Protein AF-A0A719MHE4-F1 (afdb_monomer)

pLDDT: mean 88.65, std 14.88, range [27.88, 98.31]

Nearest PDB structures (foldseek):
  7mde-assembly1_A-2  TM=7.029E-01  e=2.269E-04  Escherichia coli CFT073
  7ul6-assembly1_B  TM=7.114E-01  e=5.788E-04  Escherichia coli CFT073
  7mdf-assembly1_A-2  TM=6.812E-01  e=7.429E-04  Escherichia coli CFT073
  7mdc-assembly1_A  TM=7.108E-01  e=1.150E-03  Escherichia coli
  7mqn-assembly2_B  TM=6.749E-01  e=2.953E-02  Cereibacter sphaeroides 2.4.1

Structure (mmCIF, N/CA/C/O backbone):
data_AF-A0A719MHE4-F1
#
_entry.id   AF-A0A719MHE4-F1
#
loop_
_atom_site.group_PDB
_atom_site.id
_atom_site.type_symbol
_atom_site.label_atom_id
_atom_site.label_alt_id
_atom_site.label_comp_id
_atom_site.label_asym_id
_atom_site.label_entity_id
_atom_site.label_seq_id
_atom_site.pdbx_PDB_ins_code
_atom_site.Cartn_x
_atom_site.Cartn_y
_atom_site.Cartn_z
_atom_site.occupancy
_atom_site.B_iso_or_equiv
_atom_site.auth_seq_id
_atom_site.auth_comp_id
_atom_site.auth_asym_id
_atom_site.auth_atom_id
_atom_site.pdbx_PDB_model_num
ATOM 1 N N . MET A 1 1 ? 11.638 -25.246 27.927 1.00 30.58 1 MET A N 1
ATOM 2 C CA . MET A 1 1 ? 12.723 -24.950 26.963 1.00 30.58 1 MET A CA 1
ATOM 3 C C . MET A 1 1 ? 12.101 -24.724 25.592 1.00 30.58 1 MET A C 1
ATOM 5 O O . MET A 1 1 ? 11.780 -25.685 24.909 1.00 30.58 1 MET A O 1
ATOM 9 N N . CYS A 1 2 ? 11.836 -23.467 25.229 1.00 30.34 2 CYS A N 1
ATOM 10 C CA . CYS A 1 2 ? 11.282 -23.120 23.921 1.00 30.34 2 CYS A CA 1
ATOM 11 C C . CYS A 1 2 ? 12.449 -22.939 22.946 1.00 30.34 2 CYS A C 1
ATOM 13 O O . CYS A 1 2 ? 13.267 -22.034 23.109 1.00 30.34 2 CYS A O 1
ATOM 15 N N . ARG A 1 3 ? 12.587 -23.858 21.990 1.00 27.88 3 ARG A N 1
ATOM 16 C CA . ARG A 1 3 ? 13.634 -23.816 20.970 1.00 27.88 3 ARG A CA 1
ATOM 17 C C . ARG A 1 3 ? 13.157 -22.850 19.887 1.00 27.88 3 ARG A C 1
ATOM 19 O O . ARG A 1 3 ? 12.388 -23.244 19.017 1.00 27.88 3 ARG A O 1
ATOM 26 N N . ALA A 1 4 ? 13.568 -21.586 19.970 1.00 37.72 4 ALA A N 1
ATOM 27 C CA . ALA A 1 4 ? 13.394 -20.642 18.874 1.00 37.72 4 ALA A CA 1
ATOM 28 C C . ALA A 1 4 ? 14.136 -21.206 17.653 1.00 37.72 4 ALA A C 1
ATOM 30 O O . ALA A 1 4 ? 15.366 -21.240 17.614 1.00 37.72 4 ALA A O 1
ATOM 31 N N . GLN A 1 5 ? 13.387 -21.741 16.690 1.00 38.12 5 GLN A N 1
ATOM 32 C CA . GLN A 1 5 ? 13.937 -22.134 15.402 1.00 38.12 5 GLN A CA 1
ATOM 33 C C . GLN A 1 5 ? 14.302 -20.848 14.662 1.00 38.12 5 GLN A C 1
ATOM 35 O O . GLN A 1 5 ? 13.444 -20.193 14.079 1.00 38.12 5 GLN A O 1
ATOM 40 N N . TYR A 1 6 ? 15.576 -20.464 14.716 1.00 37.22 6 TYR A N 1
ATOM 41 C CA . TYR A 1 6 ? 16.111 -19.446 13.822 1.00 37.22 6 TYR A CA 1
ATOM 42 C C . TYR A 1 6 ? 16.009 -19.977 12.388 1.00 37.22 6 TYR A C 1
ATOM 44 O O . TYR A 1 6 ? 16.738 -20.885 11.985 1.00 37.22 6 TYR A O 1
ATOM 52 N N . GLN A 1 7 ? 15.047 -19.448 11.635 1.00 38.47 7 GLN A N 1
ATOM 53 C CA . GLN A 1 7 ? 14.909 -19.700 10.207 1.00 38.47 7 GLN A CA 1
ATOM 54 C C . GLN A 1 7 ? 16.114 -19.059 9.503 1.00 38.47 7 GLN A C 1
ATOM 56 O O . GLN A 1 7 ? 16.394 -17.879 9.713 1.00 38.47 7 GLN A O 1
ATOM 61 N N . THR A 1 8 ? 16.844 -19.811 8.677 1.00 35.06 8 THR A N 1
ATOM 62 C CA . THR A 1 8 ? 17.924 -19.228 7.871 1.00 35.06 8 THR A CA 1
ATOM 63 C C . THR A 1 8 ? 17.348 -18.177 6.905 1.00 35.06 8 THR A C 1
ATOM 65 O O . THR A 1 8 ? 16.238 -18.380 6.396 1.00 35.06 8 THR A O 1
ATOM 68 N N . PRO A 1 9 ? 18.074 -17.078 6.608 1.00 49.84 9 PRO A N 1
ATOM 69 C CA . PRO A 1 9 ? 17.617 -16.032 5.682 1.00 49.84 9 PRO A CA 1
ATOM 70 C C . PRO A 1 9 ? 17.165 -16.592 4.326 1.00 49.84 9 PRO A C 1
ATOM 72 O O . PRO A 1 9 ? 16.178 -16.151 3.751 1.00 49.84 9 PRO A O 1
ATOM 75 N N . GLU A 1 10 ? 17.835 -17.648 3.872 1.00 39.22 10 GLU A N 1
ATOM 76 C CA . GLU A 1 10 ? 17.568 -18.377 2.631 1.00 39.2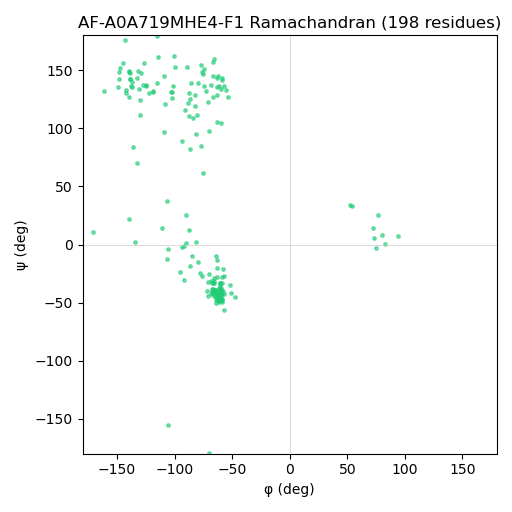2 10 GLU A CA 1
ATOM 77 C C . GLU A 1 10 ? 16.185 -19.058 2.608 1.00 39.22 10 GLU A C 1
ATOM 79 O O . GLU A 1 10 ? 15.459 -18.996 1.616 1.00 39.22 10 GLU A O 1
ATOM 84 N N . LYS A 1 11 ? 15.759 -19.653 3.732 1.00 37.84 11 LYS A N 1
ATOM 85 C CA . LYS A 1 11 ? 14.421 -20.259 3.867 1.00 37.84 11 LYS A CA 1
ATOM 86 C C . LYS A 1 11 ? 13.320 -19.218 4.050 1.00 37.84 11 LYS A C 1
ATOM 88 O O . LYS A 1 11 ? 12.170 -19.503 3.717 1.00 37.84 11 LYS A O 1
ATOM 93 N N . ALA A 1 12 ? 13.646 -18.048 4.599 1.00 52.56 12 ALA A N 1
ATOM 94 C CA . ALA A 1 12 ? 12.727 -16.916 4.654 1.00 52.56 12 ALA A CA 1
ATOM 95 C C . ALA A 1 12 ? 12.525 -16.315 3.252 1.00 52.56 12 ALA A C 1
ATOM 97 O O . ALA A 1 12 ? 11.384 -16.116 2.843 1.00 52.56 12 ALA A O 1
ATOM 98 N N . ALA A 1 13 ? 13.606 -16.143 2.482 1.00 56.03 13 ALA A N 1
ATOM 99 C CA . ALA A 1 13 ? 13.571 -15.660 1.102 1.00 56.03 13 ALA A CA 1
ATOM 100 C C . ALA A 1 13 ? 12.739 -16.563 0.175 1.00 56.03 13 ALA A C 1
ATOM 102 O O . ALA A 1 13 ? 11.973 -16.059 -0.640 1.00 56.03 13 ALA A O 1
ATOM 103 N N . ALA A 1 14 ? 12.796 -17.887 0.361 1.00 56.47 14 ALA A N 1
ATOM 104 C CA . ALA A 1 14 ? 12.034 -18.856 -0.436 1.00 56.47 14 ALA A CA 1
ATOM 105 C C . ALA A 1 14 ? 10.498 -18.741 -0.313 1.00 56.47 14 ALA A C 1
ATOM 107 O O . ALA A 1 14 ? 9.775 -19.348 -1.101 1.00 56.47 14 ALA A O 1
ATOM 108 N N . ARG A 1 15 ? 9.981 -17.998 0.676 1.00 72.62 15 ARG A N 1
ATOM 109 C CA . ARG A 1 15 ? 8.539 -17.747 0.860 1.00 72.62 15 ARG A CA 1
ATOM 110 C C . ARG A 1 15 ? 8.111 -16.333 0.473 1.00 72.62 15 ARG A C 1
ATOM 112 O O . ARG A 1 15 ? 6.923 -16.027 0.548 1.00 72.62 15 ARG A O 1
ATOM 119 N N . LEU A 1 16 ? 9.051 -15.471 0.093 1.00 82.62 16 LEU A N 1
ATOM 120 C CA . LEU A 1 16 ? 8.738 -14.117 -0.341 1.00 82.62 16 LEU A CA 1
ATOM 121 C C . LEU A 1 16 ? 8.260 -14.141 -1.788 1.00 82.62 16 LEU A C 1
ATOM 123 O O . LEU A 1 16 ? 8.810 -14.847 -2.631 1.00 82.62 16 LEU A O 1
ATOM 127 N N . SER A 1 17 ? 7.232 -13.347 -2.082 1.00 87.50 17 SER A N 1
ATOM 128 C CA . SER A 1 17 ? 6.827 -13.137 -3.468 1.00 87.50 17 SER A CA 1
ATOM 129 C C . SER A 1 17 ? 7.971 -12.487 -4.242 1.00 87.50 17 SER A C 1
ATOM 131 O O . SER A 1 17 ? 8.544 -11.498 -3.784 1.00 87.50 17 SER A O 1
ATOM 133 N N . GLN A 1 18 ? 8.223 -12.974 -5.458 1.00 92.25 18 GLN A N 1
ATOM 134 C CA . GLN A 1 18 ? 9.004 -12.235 -6.447 1.00 92.25 18 GLN A CA 1
ATOM 135 C C . GLN A 1 18 ? 8.369 -10.853 -6.651 1.00 92.25 18 GLN A C 1
ATOM 137 O O . GLN A 1 18 ? 7.148 -10.752 -6.790 1.00 92.25 18 GLN A O 1
ATOM 142 N N . GLY A 1 19 ? 9.194 -9.807 -6.630 1.00 93.81 19 GLY A N 1
ATOM 143 C CA . GLY A 1 19 ? 8.778 -8.439 -6.920 1.00 93.81 19 GLY A CA 1
ATOM 144 C C . GLY A 1 19 ? 8.892 -8.113 -8.406 1.00 93.81 19 GLY A C 1
ATOM 145 O O . GLY A 1 19 ? 9.722 -8.694 -9.114 1.00 93.81 19 GLY A O 1
ATOM 146 N N . TYR A 1 20 ? 8.072 -7.173 -8.866 1.00 95.19 20 TYR A N 1
ATOM 147 C CA . TYR A 1 20 ? 8.008 -6.744 -10.257 1.00 95.19 20 TYR A CA 1
ATOM 148 C C . TYR A 1 20 ? 8.032 -5.218 -10.390 1.00 95.19 20 TYR A C 1
ATOM 150 O O . TYR A 1 20 ? 7.504 -4.488 -9.552 1.00 95.19 20 TYR A O 1
ATOM 158 N N . ILE A 1 21 ? 8.595 -4.734 -11.492 1.00 94.00 21 ILE A N 1
ATOM 159 C CA . ILE A 1 21 ? 8.390 -3.365 -11.978 1.00 94.00 21 ILE A CA 1
ATOM 160 C C . ILE A 1 21 ? 7.543 -3.413 -13.244 1.00 94.00 21 ILE A C 1
ATOM 162 O O . ILE A 1 21 ? 7.670 -4.344 -14.041 1.00 94.00 21 ILE A O 1
ATOM 166 N N . THR A 1 22 ? 6.678 -2.427 -13.457 1.00 92.81 22 THR A N 1
ATOM 167 C CA . THR A 1 22 ? 5.997 -2.290 -14.750 1.00 92.81 22 THR A CA 1
ATOM 168 C C . THR A 1 22 ? 6.856 -1.484 -15.711 1.00 92.81 22 THR A C 1
ATOM 170 O O . THR A 1 22 ? 7.267 -0.371 -15.386 1.00 92.81 22 THR A O 1
ATOM 173 N N . ALA A 1 23 ? 7.128 -2.051 -16.881 1.00 92.00 23 ALA A N 1
ATOM 174 C CA . ALA A 1 23 ? 7.785 -1.358 -17.975 1.00 92.00 23 ALA A CA 1
ATOM 175 C C . ALA A 1 23 ? 7.273 -1.898 -19.310 1.00 92.00 23 ALA A C 1
ATOM 177 O O . ALA A 1 23 ? 7.040 -3.099 -19.471 1.00 92.00 23 ALA A O 1
ATOM 178 N N . TYR A 1 24 ? 7.121 -1.005 -20.289 1.00 91.38 24 TYR A N 1
ATOM 179 C CA . TYR A 1 24 ? 6.721 -1.358 -21.656 1.00 91.38 24 TYR A CA 1
ATOM 180 C C . TYR A 1 24 ? 5.418 -2.179 -21.735 1.00 91.38 24 TYR A C 1
ATOM 182 O O . TYR A 1 24 ? 5.247 -3.035 -22.601 1.00 91.38 24 TYR A O 1
ATOM 190 N N . GLY A 1 25 ? 4.485 -1.927 -20.811 1.00 89.19 25 GLY A N 1
ATOM 191 C CA . GLY A 1 25 ? 3.171 -2.562 -20.764 1.00 89.19 25 GLY A CA 1
ATOM 192 C C . GLY A 1 25 ? 3.178 -3.964 -20.153 1.00 89.19 25 GLY A C 1
ATOM 193 O O . GLY A 1 25 ? 2.149 -4.638 -20.210 1.00 89.19 25 GLY A O 1
ATOM 194 N N . SER A 1 26 ? 4.307 -4.387 -19.577 1.00 91.25 26 SER A N 1
ATOM 195 C CA . SER A 1 26 ? 4.508 -5.697 -18.954 1.00 91.25 26 SER A CA 1
ATOM 196 C C . SER A 1 26 ? 5.039 -5.562 -17.527 1.00 91.25 26 SER A C 1
ATOM 198 O O . SER A 1 26 ? 5.670 -4.566 -17.179 1.00 91.25 26 SER A O 1
ATOM 200 N N . ALA A 1 27 ? 4.807 -6.583 -16.701 1.00 93.94 27 ALA A N 1
ATOM 201 C CA . ALA A 1 27 ? 5.437 -6.711 -15.391 1.00 93.94 27 ALA A CA 1
ATOM 202 C C . ALA A 1 27 ? 6.739 -7.509 -15.538 1.00 93.94 27 ALA A C 1
ATOM 204 O O . ALA A 1 27 ? 6.713 -8.681 -15.916 1.00 93.94 27 ALA A O 1
ATOM 205 N N . LEU A 1 28 ? 7.874 -6.876 -15.253 1.00 94.19 28 LEU A N 1
ATOM 206 C CA . LEU A 1 28 ? 9.198 -7.483 -15.339 1.00 94.19 28 LEU A CA 1
ATOM 207 C C . LEU A 1 28 ? 9.690 -7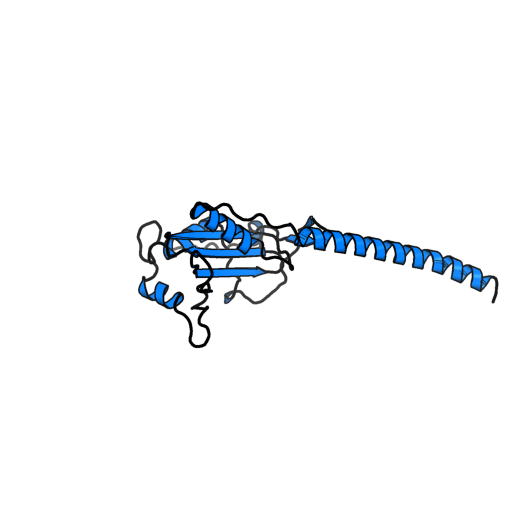.849 -13.936 1.00 94.19 28 LEU A C 1
ATOM 209 O O . LEU A 1 28 ? 9.607 -7.003 -13.041 1.00 94.19 28 LEU A O 1
ATOM 213 N N . PRO A 1 29 ? 10.184 -9.082 -13.715 1.00 94.94 29 PRO A N 1
ATOM 214 C CA . PRO A 1 29 ? 10.714 -9.468 -12.415 1.00 94.94 29 PRO A CA 1
ATOM 215 C C . PRO A 1 29 ? 11.936 -8.610 -12.083 1.00 94.94 29 PRO A C 1
ATOM 217 O O . PRO A 1 29 ? 12.803 -8.390 -12.930 1.00 94.94 29 PRO A O 1
ATOM 220 N N . TRP A 1 30 ? 12.002 -8.125 -10.846 1.00 92.75 30 TRP A N 1
ATOM 221 C CA . TRP A 1 30 ? 13.092 -7.279 -10.375 1.00 92.75 30 TRP A CA 1
ATOM 222 C C . TRP A 1 30 ? 13.370 -7.515 -8.887 1.00 92.75 30 TRP A C 1
ATOM 224 O O . TRP A 1 30 ? 12.477 -7.886 -8.122 1.00 92.75 30 TRP A O 1
ATOM 234 N N . SER A 1 31 ? 14.611 -7.305 -8.455 1.00 88.31 31 SER A N 1
ATOM 235 C CA . SER A 1 31 ? 14.994 -7.368 -7.042 1.00 88.31 31 SER A CA 1
ATOM 236 C C . SER A 1 31 ? 14.748 -6.026 -6.359 1.00 88.31 31 SER A C 1
ATOM 238 O O . SER A 1 31 ? 15.061 -4.977 -6.921 1.00 88.31 31 SER A O 1
ATOM 240 N N . ASN A 1 32 ? 14.233 -6.033 -5.128 1.00 82.06 32 ASN A N 1
ATOM 241 C CA . ASN A 1 32 ? 14.209 -4.798 -4.344 1.00 82.06 32 ASN A CA 1
ATOM 242 C C . ASN A 1 32 ? 15.631 -4.264 -4.156 1.00 82.06 32 ASN A C 1
ATOM 244 O O . ASN A 1 32 ? 16.578 -5.037 -4.008 1.00 82.06 32 ASN A O 1
ATOM 248 N N . LEU A 1 33 ? 15.763 -2.940 -4.180 1.00 78.94 33 LEU A N 1
ATOM 249 C CA . LEU A 1 33 ? 17.030 -2.288 -3.885 1.00 78.94 33 LEU A CA 1
ATOM 250 C C . LEU A 1 33 ? 17.365 -2.491 -2.406 1.00 78.94 33 LEU A C 1
ATOM 252 O O . LEU A 1 33 ? 16.490 -2.366 -1.546 1.00 78.94 33 LEU A O 1
ATOM 256 N N . GLU A 1 34 ? 18.628 -2.795 -2.114 1.00 78.56 34 GLU A N 1
ATOM 257 C CA . GLU A 1 34 ? 19.100 -2.883 -0.735 1.00 78.56 34 GLU A CA 1
ATOM 258 C C . GLU A 1 34 ? 18.978 -1.522 -0.050 1.00 78.56 34 GLU A C 1
ATOM 260 O O . GLU A 1 34 ? 19.431 -0.499 -0.567 1.00 78.56 34 GLU A O 1
ATOM 265 N N . GLN A 1 35 ? 18.343 -1.507 1.118 1.00 75.75 35 GLN A N 1
ATOM 266 C CA . GLN A 1 35 ? 18.116 -0.302 1.904 1.00 75.75 35 GLN A CA 1
ATOM 267 C C . GLN A 1 35 ? 18.108 -0.661 3.398 1.00 75.75 35 GLN A C 1
ATOM 269 O O . GLN A 1 35 ? 17.658 -1.738 3.795 1.00 75.75 35 GLN A O 1
ATOM 274 N N . MET A 1 36 ? 18.547 0.266 4.252 1.00 77.25 36 MET A N 1
ATOM 275 C CA . MET A 1 36 ? 18.425 0.148 5.710 1.00 77.25 36 MET A CA 1
ATOM 276 C C . MET A 1 36 ? 17.146 0.845 6.192 1.00 77.25 36 MET A C 1
ATOM 278 O O . MET A 1 36 ? 17.164 2.028 6.512 1.00 77.25 36 MET A O 1
ATOM 282 N N . PHE A 1 37 ? 16.027 0.117 6.241 1.00 80.31 37 PHE A N 1
ATOM 283 C CA . PHE A 1 37 ? 14.705 0.688 6.564 1.00 80.31 37 PHE A CA 1
ATOM 284 C C . PHE A 1 37 ? 13.851 -0.209 7.471 1.00 80.31 37 PHE A C 1
ATOM 286 O O . PHE A 1 37 ? 12.628 -0.070 7.508 1.00 80.31 37 PHE A O 1
ATOM 293 N N . ALA A 1 38 ? 14.482 -1.118 8.224 1.00 79.38 38 ALA A N 1
ATOM 294 C CA . ALA A 1 38 ? 13.784 -2.124 9.028 1.00 79.38 38 ALA A CA 1
ATOM 295 C C . ALA A 1 38 ? 12.639 -1.534 9.878 1.00 79.38 38 ALA A C 1
ATOM 297 O O . ALA A 1 38 ? 11.531 -2.060 9.844 1.00 79.38 38 ALA A O 1
ATOM 298 N N . GLY A 1 39 ? 12.877 -0.401 10.553 1.00 82.19 39 GLY A N 1
ATOM 299 C CA . GLY A 1 39 ? 11.864 0.272 11.376 1.00 82.19 39 GLY A CA 1
ATOM 300 C C . GLY A 1 39 ? 10.824 1.104 10.613 1.00 82.19 39 GLY A C 1
ATOM 301 O O . GLY A 1 39 ? 9.734 1.307 11.131 1.00 82.19 39 GLY A O 1
ATOM 302 N N . ALA A 1 40 ? 11.131 1.579 9.401 1.00 84.62 40 ALA A N 1
ATOM 303 C CA . ALA A 1 40 ? 10.250 2.468 8.633 1.00 84.62 40 ALA A CA 1
ATOM 304 C C . ALA A 1 40 ? 9.354 1.724 7.626 1.00 84.62 40 ALA A C 1
ATOM 306 O O . ALA A 1 40 ? 8.308 2.235 7.240 1.00 84.62 40 ALA A O 1
ATOM 307 N N . GLY A 1 41 ? 9.752 0.525 7.192 1.00 86.12 41 GLY A N 1
ATOM 308 C CA . GLY A 1 41 ? 8.986 -0.244 6.206 1.00 86.12 41 GLY A CA 1
ATOM 309 C C . GLY A 1 41 ? 9.452 -1.682 5.984 1.00 86.12 41 GLY A C 1
ATOM 310 O O . GLY A 1 41 ? 9.019 -2.309 5.025 1.00 86.12 41 GLY A O 1
ATOM 311 N N . GLY A 1 42 ? 10.343 -2.215 6.827 1.00 87.44 42 GLY A N 1
ATOM 312 C CA . GLY A 1 42 ? 10.907 -3.560 6.649 1.00 87.44 42 GLY A CA 1
ATOM 313 C C . GLY A 1 42 ? 10.019 -4.702 7.146 1.00 87.44 42 GLY A C 1
ATOM 314 O O . GLY A 1 42 ? 10.431 -5.860 7.091 1.00 87.44 42 GLY A O 1
ATOM 315 N N . VAL A 1 43 ? 8.822 -4.402 7.654 1.00 90.94 43 VAL A N 1
ATOM 316 C CA . VAL A 1 43 ? 7.871 -5.422 8.101 1.00 90.94 43 VAL A CA 1
ATOM 317 C C . VAL A 1 43 ? 7.307 -6.157 6.887 1.00 90.94 43 VAL A C 1
ATOM 319 O O . VAL A 1 43 ? 6.695 -5.559 6.006 1.00 90.94 43 VAL A O 1
ATOM 322 N N . ILE A 1 44 ? 7.480 -7.477 6.872 1.00 90.81 44 ILE A N 1
ATOM 323 C CA . ILE A 1 44 ? 6.908 -8.374 5.868 1.00 90.81 44 ILE A CA 1
ATOM 324 C C . ILE A 1 44 ? 5.709 -9.082 6.496 1.00 90.81 44 ILE A C 1
ATOM 326 O O . ILE A 1 44 ? 5.813 -9.623 7.595 1.00 90.81 44 ILE A O 1
ATOM 330 N N . SER A 1 45 ? 4.578 -9.086 5.794 1.00 93.25 45 SER A N 1
ATOM 331 C CA . SER A 1 45 ? 3.320 -9.649 6.288 1.00 93.25 45 SER A CA 1
ATOM 332 C C . SER A 1 45 ? 2.533 -10.333 5.168 1.00 93.25 45 SER A C 1
ATOM 334 O O . SER A 1 45 ? 2.924 -10.302 3.999 1.00 93.25 45 SER A O 1
ATOM 336 N N . THR A 1 46 ? 1.412 -10.951 5.529 1.00 94.00 46 THR A N 1
ATOM 337 C CA . THR A 1 46 ? 0.431 -11.521 4.600 1.00 94.00 46 THR A CA 1
ATOM 338 C C . THR A 1 46 ? -0.891 -10.766 4.695 1.00 94.00 46 THR A C 1
ATOM 340 O O . THR A 1 46 ? -1.183 -10.135 5.710 1.00 94.00 46 THR A O 1
ATOM 343 N N . ALA A 1 47 ? -1.751 -10.882 3.679 1.00 93.88 47 ALA A N 1
ATOM 344 C CA . ALA A 1 47 ? -3.098 -10.312 3.749 1.00 93.88 47 ALA A CA 1
ATOM 345 C C . ALA A 1 47 ? -3.909 -10.874 4.937 1.00 93.88 47 ALA A C 1
ATOM 347 O O . ALA A 1 47 ? -4.688 -10.147 5.548 1.00 93.88 47 ALA A O 1
ATOM 348 N N . ALA A 1 48 ? -3.693 -12.143 5.306 1.00 95.44 48 ALA A N 1
ATOM 349 C CA . ALA A 1 48 ? -4.352 -12.769 6.451 1.00 95.44 48 ALA A CA 1
ATOM 350 C C . ALA A 1 48 ? -3.897 -12.160 7.788 1.00 95.44 48 ALA A C 1
ATOM 352 O O . ALA A 1 48 ? -4.722 -11.909 8.668 1.00 95.44 48 ALA A O 1
ATOM 353 N N . ASP A 1 49 ? -2.601 -11.889 7.939 1.00 96.94 49 ASP A N 1
ATOM 354 C CA . ASP A 1 49 ? -2.069 -11.251 9.144 1.00 96.94 49 ASP A CA 1
ATOM 355 C C . ASP A 1 49 ? -2.469 -9.775 9.217 1.00 96.94 49 ASP A C 1
ATOM 357 O O . ASP A 1 49 ? -2.899 -9.311 10.273 1.00 96.94 49 ASP A O 1
ATOM 361 N N . MET A 1 50 ? -2.452 -9.065 8.083 1.00 97.81 50 MET A N 1
ATOM 362 C CA . MET A 1 50 ? -2.990 -7.705 7.987 1.00 97.81 50 MET A CA 1
ATOM 363 C C . MET A 1 50 ? -4.487 -7.651 8.315 1.00 97.81 50 MET A C 1
ATOM 365 O O . MET A 1 50 ? -4.933 -6.704 8.954 1.00 97.81 50 MET A O 1
ATOM 369 N N . GLY A 1 51 ? -5.262 -8.678 7.954 1.00 97.12 51 GLY A N 1
ATOM 370 C CA . GLY A 1 51 ? -6.668 -8.794 8.344 1.00 97.12 51 GLY A CA 1
ATOM 371 C C . GLY A 1 51 ? -6.857 -8.889 9.861 1.00 97.12 51 GLY A C 1
ATOM 372 O O . GLY A 1 51 ? -7.710 -8.203 10.418 1.00 97.12 51 GLY A O 1
ATOM 373 N N . LYS A 1 52 ? -6.026 -9.678 10.557 1.00 97.44 52 LYS A N 1
ATOM 374 C CA . LYS A 1 52 ? -6.046 -9.759 12.031 1.00 97.44 52 LYS A CA 1
ATOM 375 C C . LYS A 1 52 ? -5.619 -8.441 12.678 1.00 97.44 52 LYS A C 1
ATOM 377 O O . LYS A 1 52 ? -6.247 -8.012 13.642 1.00 97.44 52 LYS A O 1
ATOM 382 N N . TRP A 1 53 ? -4.575 -7.806 12.140 1.00 97.31 53 TRP A N 1
ATOM 383 C CA . TRP A 1 53 ? -4.109 -6.487 12.568 1.00 97.31 53 TRP A CA 1
ATOM 384 C C . TRP A 1 53 ? -5.228 -5.451 12.458 1.00 97.31 53 TRP A C 1
ATOM 386 O O . TRP A 1 53 ? -5.624 -4.862 13.458 1.00 97.31 53 TRP A O 1
ATOM 396 N N . LEU A 1 54 ? -5.819 -5.295 11.275 1.00 97.69 54 LEU A N 1
ATOM 397 C CA . LEU A 1 54 ? -6.881 -4.318 11.049 1.00 97.69 54 LEU A CA 1
ATOM 398 C C . LEU A 1 54 ? -8.161 -4.643 11.825 1.00 97.69 54 LEU A C 1
ATOM 400 O O . LEU A 1 54 ? -8.816 -3.726 12.312 1.00 97.69 54 LEU A O 1
ATOM 404 N N . SER A 1 55 ? -8.481 -5.924 12.024 1.00 96.81 55 SER A N 1
ATOM 405 C CA . SER A 1 55 ? -9.586 -6.327 12.900 1.00 96.81 55 SER A CA 1
ATOM 406 C C . SER A 1 55 ? -9.378 -5.866 14.343 1.00 96.81 55 SER A C 1
ATOM 408 O O . SER A 1 55 ? -10.356 -5.553 15.013 1.00 96.81 55 SER A O 1
ATOM 410 N N . MET A 1 56 ? -8.136 -5.810 14.833 1.00 97.56 56 MET A N 1
ATOM 411 C CA . MET A 1 56 ? -7.846 -5.266 16.160 1.00 97.56 56 MET A CA 1
ATOM 412 C C . MET A 1 56 ? -8.120 -3.759 16.219 1.00 97.56 56 MET A C 1
ATOM 414 O O . MET A 1 56 ? -8.721 -3.285 17.185 1.00 97.56 56 MET A O 1
ATOM 418 N N . HIS A 1 57 ? -7.774 -3.023 15.161 1.00 97.25 57 HIS A N 1
ATOM 419 C CA . HIS A 1 57 ? -8.059 -1.591 15.053 1.00 97.25 57 HIS A CA 1
ATOM 420 C C . HIS A 1 57 ? -9.563 -1.284 15.003 1.00 97.25 57 HIS A C 1
ATOM 422 O O . HIS A 1 57 ? -10.010 -0.337 15.651 1.00 97.25 57 HIS A O 1
ATOM 428 N N . THR A 1 58 ? -10.352 -2.079 14.275 1.00 96.69 58 THR A N 1
ATOM 429 C CA . THR A 1 58 ? -11.811 -1.884 14.172 1.00 96.69 58 THR A CA 1
ATOM 430 C C . THR A 1 58 ? -12.581 -2.422 15.379 1.00 96.69 58 THR A C 1
ATOM 432 O O . THR A 1 58 ? -13.725 -2.034 15.591 1.00 96.69 58 THR A O 1
ATOM 435 N N . ASN A 1 59 ? -11.951 -3.255 16.213 1.00 96.75 59 ASN A N 1
ATOM 436 C CA . ASN A 1 59 ? -12.526 -3.825 17.434 1.00 96.75 59 ASN A CA 1
ATOM 437 C C . ASN A 1 59 ? -11.952 -3.184 18.713 1.00 96.75 59 ASN A C 1
ATOM 439 O O . ASN A 1 59 ? -11.689 -3.855 19.715 1.00 96.75 59 ASN A O 1
ATOM 443 N N . GLU A 1 60 ? -11.707 -1.872 18.664 1.00 96.12 60 GLU A N 1
ATOM 444 C CA . GLU A 1 60 ? -11.265 -1.055 19.803 1.00 96.12 60 GLU A CA 1
ATOM 445 C C . GLU A 1 60 ? -10.031 -1.603 20.544 1.00 96.12 60 GLU A C 1
ATOM 447 O O . GLU A 1 60 ? -9.930 -1.486 21.771 1.00 96.12 60 GLU A O 1
ATOM 452 N N . GLY A 1 61 ? -9.099 -2.233 19.829 1.00 96.69 61 GLY A N 1
ATOM 453 C CA . GLY A 1 61 ? -7.856 -2.747 20.396 1.00 96.69 61 GLY A CA 1
ATOM 454 C C . GLY A 1 61 ? -7.894 -4.214 20.826 1.00 96.69 61 GLY A C 1
ATOM 455 O O . GLY A 1 61 ? -6.940 -4.693 21.446 1.00 96.69 61 GLY A O 1
ATOM 456 N N . LYS A 1 62 ? -8.978 -4.939 20.529 1.00 98.12 62 LYS A N 1
ATOM 457 C CA . LYS A 1 62 ? -9.125 -6.365 20.847 1.00 98.12 62 LYS A CA 1
ATOM 458 C C . LYS A 1 62 ? -8.884 -7.249 19.632 1.00 98.12 62 LYS A C 1
ATOM 460 O O . LYS A 1 62 ? -9.410 -6.984 18.557 1.00 98.12 62 LYS A O 1
ATOM 465 N N . ASN A 1 63 ? -8.150 -8.342 19.805 1.00 96.00 63 ASN A N 1
ATOM 466 C CA . ASN A 1 63 ? -8.002 -9.346 18.753 1.00 96.00 63 ASN A CA 1
ATOM 467 C C . ASN A 1 63 ? -9.310 -10.134 18.522 1.00 96.00 63 ASN A C 1
ATOM 469 O O . ASN A 1 63 ? -10.324 -9.922 19.191 1.00 96.00 63 ASN A O 1
ATOM 473 N N . ILE A 1 64 ? -9.278 -11.081 17.581 1.00 93.31 64 ILE A N 1
ATOM 474 C CA . ILE A 1 64 ? -10.440 -11.913 17.224 1.00 93.31 64 ILE A CA 1
ATOM 475 C C . ILE A 1 64 ? -10.940 -12.818 18.365 1.00 93.31 64 ILE A C 1
ATOM 477 O O . ILE A 1 64 ? -12.095 -13.228 18.357 1.00 93.31 64 ILE A O 1
ATOM 481 N N . ASN A 1 6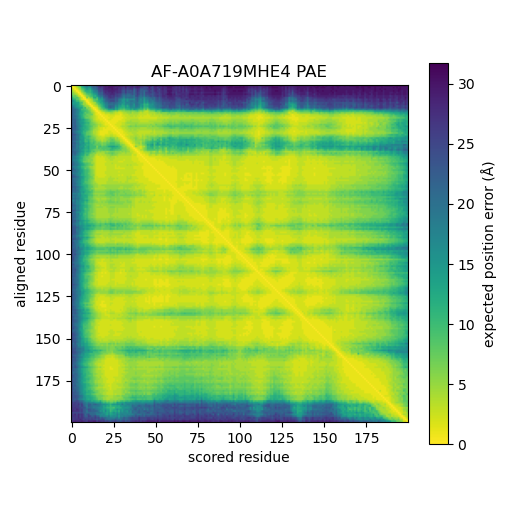5 ? -10.102 -13.087 19.370 1.00 95.56 65 ASN A N 1
ATOM 482 C CA . ASN A 1 65 ? -10.466 -13.859 20.560 1.00 95.56 65 ASN A CA 1
ATOM 483 C C . ASN A 1 65 ? -11.019 -12.968 21.691 1.00 95.56 65 ASN A C 1
ATOM 485 O O . ASN A 1 65 ? -11.319 -13.463 22.774 1.00 95.56 65 ASN A O 1
ATOM 489 N N . GLY A 1 66 ? -11.129 -11.653 21.470 1.00 95.69 66 GLY A N 1
ATOM 490 C CA . GLY A 1 66 ? -11.605 -10.682 22.459 1.00 95.69 66 GLY A CA 1
ATOM 491 C C . GLY A 1 66 ? -10.546 -10.206 23.460 1.00 95.69 66 GLY A C 1
ATOM 492 O O . GLY A 1 66 ? -10.851 -9.367 24.310 1.00 95.69 66 GLY A O 1
ATOM 493 N N . GLU A 1 67 ? -9.306 -10.685 23.354 1.00 97.50 67 GLU A N 1
ATOM 494 C CA . GLU A 1 67 ? -8.189 -10.243 24.188 1.00 97.50 67 GLU A CA 1
ATOM 495 C C . GLU A 1 67 ? -7.747 -8.835 23.778 1.00 97.50 67 GLU A C 1
ATOM 497 O O . GLU A 1 67 ? -7.548 -8.546 22.596 1.00 97.50 67 GLU A O 1
ATOM 502 N N . ARG A 1 68 ? -7.577 -7.949 24.764 1.00 97.12 68 ARG A N 1
ATOM 503 C CA . ARG A 1 68 ? -7.146 -6.567 24.545 1.00 97.12 68 ARG A CA 1
ATOM 504 C C . ARG A 1 68 ? -5.630 -6.504 24.358 1.00 97.12 68 ARG A C 1
ATOM 506 O O . ARG A 1 68 ? -4.892 -6.685 25.319 1.00 97.12 68 ARG A O 1
ATOM 513 N N . LEU A 1 69 ? -5.195 -6.177 23.143 1.00 96.81 69 LEU A N 1
ATOM 514 C CA . LEU A 1 69 ? -3.785 -5.960 22.802 1.00 96.81 69 LEU A CA 1
ATOM 515 C C . LEU A 1 69 ? -3.376 -4.489 22.942 1.00 96.81 69 LEU A C 1
ATOM 517 O O . LEU A 1 69 ? -2.231 -4.198 23.272 1.00 96.81 69 LEU A O 1
ATOM 521 N N . LEU A 1 70 ? -4.314 -3.565 22.711 1.00 96.12 70 LEU A N 1
ATOM 522 C CA . LEU A 1 70 ? -4.102 -2.125 22.850 1.00 96.12 70 LEU A CA 1
ATOM 523 C C . LEU A 1 70 ? -5.335 -1.464 23.487 1.00 96.12 70 LEU A C 1
ATOM 525 O O . LEU A 1 70 ? -6.468 -1.938 23.341 1.00 96.12 70 LEU A O 1
ATOM 529 N N . SER A 1 71 ? -5.149 -0.391 24.257 1.00 97.56 71 SER A N 1
ATOM 530 C CA . SER A 1 71 ? -6.293 0.358 24.785 1.00 97.56 71 SER A CA 1
ATOM 531 C C . SER A 1 71 ? -6.943 1.187 23.675 1.00 97.56 71 SER A C 1
ATOM 533 O O . SER A 1 71 ? -6.280 1.642 22.743 1.00 97.56 71 SER A O 1
ATOM 535 N N . LYS A 1 72 ? -8.251 1.429 23.802 1.00 96.25 72 LYS A N 1
ATOM 536 C CA . LYS A 1 72 ? -8.978 2.326 22.896 1.00 96.25 72 LYS A CA 1
ATOM 537 C C . LYS A 1 72 ? -8.378 3.738 22.895 1.00 96.25 72 LYS A C 1
ATOM 539 O O . LYS A 1 72 ? -8.216 4.319 21.831 1.00 96.25 72 LYS A O 1
ATOM 544 N N . SER A 1 73 ? -7.975 4.238 24.065 1.00 97.69 73 SER A N 1
ATOM 545 C CA . SER A 1 73 ? -7.355 5.561 24.198 1.00 97.69 73 SER A CA 1
ATOM 546 C C . SER A 1 73 ? -6.048 5.689 23.411 1.00 97.69 73 SER A C 1
ATOM 548 O O . SER A 1 73 ? -5.837 6.707 22.767 1.00 97.69 73 SER A O 1
ATOM 550 N N . LEU A 1 74 ? -5.199 4.654 23.404 1.00 97.25 74 LEU A N 1
ATOM 551 C CA . LEU A 1 74 ? -3.941 4.665 22.648 1.00 97.25 74 LEU A CA 1
ATOM 552 C C . LEU A 1 74 ? -4.179 4.573 21.135 1.00 97.25 74 LEU A C 1
ATOM 554 O O . LEU A 1 74 ? -3.429 5.157 20.357 1.00 97.25 74 LEU A O 1
ATOM 558 N N . LEU A 1 75 ? -5.235 3.874 20.704 1.00 96.75 75 LEU A N 1
ATOM 559 C CA . LEU A 1 75 ? -5.656 3.903 19.302 1.00 96.75 75 LEU A CA 1
ATOM 560 C C . LEU A 1 75 ? -6.112 5.307 18.893 1.00 96.75 75 LEU A C 1
ATOM 562 O O . LEU A 1 75 ? -5.629 5.833 17.895 1.00 96.75 75 LEU A O 1
ATOM 566 N N . GLU A 1 76 ? -6.994 5.932 19.671 1.00 95.69 76 GLU A N 1
ATOM 567 C CA . GLU A 1 76 ? -7.482 7.292 19.409 1.00 95.69 76 GLU A CA 1
ATOM 568 C C . GLU A 1 76 ? -6.346 8.323 19.415 1.00 95.69 76 GLU A C 1
ATOM 570 O O . GLU A 1 76 ? -6.297 9.192 18.543 1.00 95.69 76 GLU A O 1
ATOM 575 N N . GLU A 1 77 ? -5.380 8.182 20.324 1.00 96.81 77 GLU A N 1
ATOM 576 C CA . GLU A 1 77 ? -4.155 8.982 20.329 1.00 96.81 77 GLU A CA 1
ATOM 577 C C . GLU A 1 77 ? -3.341 8.763 19.045 1.00 96.81 77 GLU A C 1
ATOM 579 O O . GLU A 1 77 ? -2.913 9.728 18.416 1.00 96.81 77 GLU A O 1
ATOM 584 N N . SER A 1 78 ? -3.205 7.516 18.575 1.00 96.94 78 SER A N 1
ATOM 585 C CA . SER A 1 78 ? -2.479 7.223 17.331 1.00 96.94 78 SER A CA 1
ATOM 586 C C . SER A 1 78 ? -3.110 7.853 16.085 1.00 96.94 78 SER A C 1
ATOM 588 O O . SER A 1 78 ? -2.406 8.180 15.130 1.00 96.94 78 SER A O 1
ATOM 590 N N . TYR A 1 79 ? -4.424 8.076 16.104 1.00 96.81 79 TYR A N 1
ATOM 591 C CA . TYR A 1 79 ? -5.163 8.730 15.023 1.00 96.81 79 TYR A CA 1
ATOM 592 C C . TYR A 1 79 ? -5.326 10.236 15.229 1.00 96.81 79 TYR A C 1
ATOM 594 O O . TYR A 1 79 ? -5.929 10.903 14.388 1.00 96.81 79 TYR A O 1
ATOM 602 N N . SER A 1 80 ? -4.847 10.780 16.346 1.00 96.19 80 SER A N 1
ATOM 603 C CA . SER A 1 80 ? -5.015 12.193 16.655 1.00 96.19 80 SER A CA 1
ATOM 604 C C . SER A 1 80 ? -4.075 13.042 15.797 1.00 96.19 80 SER A C 1
ATOM 606 O O . SER A 1 80 ? -2.903 12.689 15.651 1.00 96.19 80 SER A O 1
ATOM 608 N N . PRO A 1 81 ? -4.549 14.163 15.223 1.00 96.44 81 PRO A N 1
ATOM 609 C CA . PRO A 1 81 ? -3.697 15.030 14.424 1.00 96.44 81 PRO A CA 1
ATOM 610 C C . PRO A 1 81 ? -2.517 15.583 15.225 1.00 96.44 81 PRO A C 1
ATOM 612 O O . PRO A 1 81 ? -2.689 16.105 16.328 1.00 96.44 81 PRO A O 1
ATOM 615 N N . LEU A 1 82 ? -1.324 15.536 14.639 1.00 94.94 82 LEU A N 1
ATOM 616 C CA . LEU A 1 82 ? -0.129 16.122 15.232 1.00 94.94 82 LEU A CA 1
ATOM 617 C C . LEU A 1 82 ? -0.121 17.656 15.079 1.00 94.94 82 LEU A C 1
ATOM 619 O O . LEU A 1 82 ? -0.604 18.184 14.067 1.00 94.94 82 LEU A O 1
ATOM 623 N N . PRO A 1 83 ? 0.476 18.403 16.030 1.00 94.50 83 PRO A N 1
ATOM 624 C CA . PRO A 1 83 ? 0.665 19.846 15.899 1.00 94.50 83 PRO A CA 1
ATOM 625 C C . PRO A 1 83 ? 1.373 20.212 14.588 1.00 94.50 83 PRO A C 1
ATOM 627 O O . PRO A 1 83 ? 2.423 19.667 14.258 1.00 94.50 83 PRO A O 1
ATOM 630 N N . GLY A 1 84 ? 0.781 21.120 13.808 1.00 93.62 84 GLY A N 1
ATOM 631 C CA . GLY A 1 84 ? 1.307 21.523 12.496 1.00 93.62 84 GLY A CA 1
ATOM 632 C C . GLY A 1 84 ? 1.094 20.508 11.361 1.00 93.62 84 GLY A C 1
ATOM 633 O O . GLY A 1 84 ? 1.400 20.822 10.216 1.00 93.62 84 GLY A O 1
ATOM 634 N N . SER A 1 85 ? 0.526 19.330 11.642 1.00 93.44 85 SER A N 1
ATOM 635 C CA . SER A 1 85 ? 0.223 18.281 10.657 1.00 93.44 85 SER A CA 1
ATOM 636 C C . SER A 1 85 ? -1.211 17.760 10.836 1.00 93.44 85 SER A C 1
ATOM 638 O O . SER A 1 85 ? -1.419 16.612 11.223 1.00 93.44 85 SER A O 1
ATOM 640 N N . PRO A 1 86 ? -2.242 18.568 10.510 1.00 91.69 86 PRO A N 1
ATOM 641 C CA . PRO A 1 86 ? -3.644 18.255 10.814 1.00 91.69 86 PRO A CA 1
ATOM 642 C C . PRO A 1 86 ? -4.196 17.011 10.094 1.00 91.69 86 PRO A C 1
ATOM 644 O O . PRO A 1 86 ? -5.308 16.574 10.376 1.00 91.69 86 PRO A O 1
ATOM 647 N N . LYS A 1 87 ? -3.445 16.460 9.135 1.00 95.44 87 LYS A N 1
ATOM 648 C CA . LYS A 1 87 ? -3.800 15.270 8.351 1.00 95.44 87 LYS A CA 1
ATOM 649 C C . LYS A 1 87 ? -2.920 14.061 8.680 1.00 95.44 87 LYS A C 1
ATOM 651 O O . LYS A 1 87 ? -2.892 13.114 7.899 1.00 95.44 87 LYS A O 1
ATOM 656 N N . TYR A 1 88 ? -2.169 14.098 9.777 1.00 97.38 88 TYR A N 1
ATOM 657 C CA . TYR A 1 88 ? -1.248 13.025 10.135 1.00 97.38 88 TYR A CA 1
ATOM 658 C C . TYR A 1 88 ? -1.245 12.789 11.646 1.00 97.38 88 TYR A C 1
ATOM 660 O O . TYR A 1 88 ? -1.117 13.740 12.415 1.00 97.38 88 TYR A O 1
ATOM 668 N N . GLY A 1 89 ? -1.398 11.532 12.049 1.00 97.12 89 GLY A N 1
ATOM 669 C CA . GLY A 1 89 ? -1.246 11.054 13.422 1.00 97.12 89 GLY A CA 1
ATOM 670 C C . GLY A 1 89 ? 0.058 10.281 13.615 1.00 97.12 89 GLY A C 1
ATOM 671 O O . GLY A 1 89 ? 1.025 10.453 12.873 1.00 97.12 89 GLY A O 1
ATOM 672 N N . LEU A 1 90 ? 0.100 9.386 14.598 1.00 96.38 90 LEU A N 1
ATOM 673 C CA . LEU A 1 90 ? 1.271 8.550 14.869 1.00 96.38 90 LEU A CA 1
ATOM 674 C C . LEU A 1 90 ? 1.355 7.398 13.859 1.00 96.38 90 LEU A C 1
ATOM 676 O O . LEU A 1 90 ? 0.887 6.292 14.114 1.00 96.38 90 LEU A O 1
ATOM 680 N N . GLY A 1 91 ? 1.947 7.675 12.694 1.00 95.12 91 GLY A N 1
ATOM 681 C CA . GLY A 1 91 ? 2.095 6.688 11.619 1.00 95.12 91 GLY A CA 1
ATOM 682 C C . GLY A 1 91 ? 0.805 6.440 10.836 1.00 95.12 91 GLY A C 1
ATOM 683 O O . GLY A 1 91 ? 0.637 5.369 10.264 1.00 95.12 91 GLY A O 1
ATOM 684 N N . TRP A 1 92 ? -0.105 7.419 10.807 1.00 97.75 92 TRP A N 1
ATOM 685 C CA . TRP A 1 92 ? -1.365 7.343 10.068 1.00 97.75 92 TRP A CA 1
ATOM 686 C C . TRP A 1 92 ? -1.661 8.652 9.346 1.00 97.75 92 TRP A C 1
ATOM 688 O O . TRP A 1 92 ? -1.577 9.728 9.926 1.00 97.75 92 TRP A O 1
ATOM 698 N N . SER A 1 93 ? -2.079 8.557 8.091 1.00 97.44 93 SER A N 1
ATOM 699 C CA . SER A 1 93 ? -2.663 9.651 7.322 1.00 97.44 93 SER A CA 1
ATOM 700 C C . SER A 1 93 ? -4.167 9.718 7.558 1.00 97.44 93 SER A C 1
ATOM 702 O O . SER A 1 93 ? -4.882 8.724 7.410 1.00 97.44 93 SER A O 1
ATOM 704 N N . LEU A 1 94 ? -4.650 10.914 7.878 1.00 97.38 94 LEU A N 1
ATOM 705 C CA . LEU A 1 94 ? -6.056 11.214 8.113 1.00 97.38 94 LEU A CA 1
ATOM 706 C C . LEU A 1 94 ? -6.627 11.902 6.876 1.00 97.38 94 LEU A C 1
ATOM 708 O O . LEU A 1 94 ? -6.1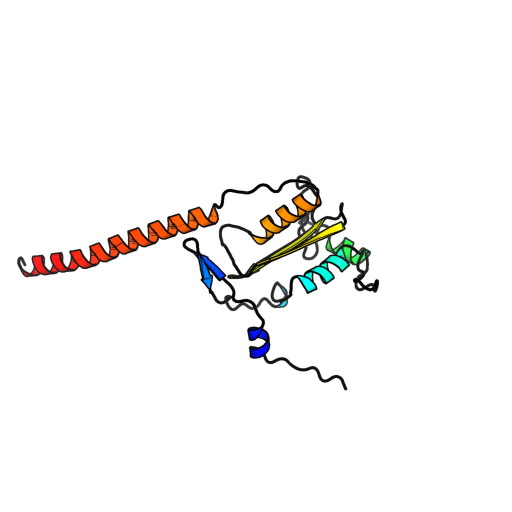01 12.912 6.396 1.00 97.38 94 LEU A O 1
ATOM 712 N N . SER A 1 95 ? -7.718 11.357 6.349 1.00 94.81 95 SER A N 1
ATOM 713 C CA . SER A 1 95 ? -8.381 11.921 5.179 1.00 94.81 95 SER A CA 1
ATOM 714 C C . SER A 1 95 ? -8.832 13.364 5.428 1.00 94.81 95 SER A C 1
ATOM 716 O O . SER A 1 95 ? -9.349 13.683 6.500 1.00 94.81 95 SER A O 1
ATOM 718 N N . SER A 1 96 ? -8.720 14.233 4.424 1.00 91.44 96 SER A N 1
ATOM 719 C CA . SER A 1 96 ? -9.299 15.576 4.503 1.00 91.44 96 SER A CA 1
ATOM 720 C C . SER A 1 96 ? -10.829 15.538 4.536 1.00 91.44 96 SER A C 1
ATOM 722 O O . SER A 1 96 ? -11.448 14.603 4.040 1.00 91.44 96 SER A O 1
ATOM 724 N N . ALA A 1 97 ? -11.453 16.597 5.059 1.00 87.50 97 ALA A N 1
ATOM 725 C CA . ALA A 1 97 ? -12.906 16.671 5.265 1.00 87.50 97 ALA A CA 1
ATOM 726 C C . ALA A 1 97 ? -13.765 16.482 3.992 1.00 87.50 97 ALA A C 1
ATOM 728 O O . ALA A 1 97 ? -14.946 16.152 4.077 1.00 87.50 97 ALA A O 1
ATOM 729 N N . ASN A 1 98 ? -13.191 16.694 2.806 1.00 89.44 98 ASN A N 1
ATOM 730 C CA . ASN A 1 98 ? -13.849 16.492 1.513 1.00 89.44 98 ASN A CA 1
ATOM 731 C C . ASN A 1 98 ? -13.779 15.043 0.995 1.00 89.44 98 ASN A C 1
ATOM 733 O O . ASN A 1 98 ? -14.437 14.724 0.006 1.00 89.44 98 ASN A O 1
ATOM 737 N N . VAL A 1 99 ? -12.994 14.170 1.626 1.00 87.94 99 VAL A N 1
ATOM 738 C CA . VAL A 1 99 ? -12.907 12.751 1.271 1.00 87.94 99 VAL A CA 1
ATOM 739 C C . VAL A 1 99 ? -13.976 11.992 2.051 1.00 87.94 99 VAL A C 1
ATOM 741 O O . VAL A 1 99 ? -14.009 12.034 3.278 1.00 87.94 99 VAL A O 1
ATOM 744 N N . LYS A 1 100 ? -14.868 11.302 1.330 1.00 90.06 100 LYS A N 1
ATOM 745 C CA . LYS A 1 100 ? -15.938 10.485 1.915 1.00 90.06 100 LYS A CA 1
ATOM 746 C C . LYS A 1 100 ? -15.889 9.038 1.388 1.00 90.06 100 LYS A C 1
ATOM 748 O O . LYS A 1 100 ? -15.717 8.861 0.179 1.00 90.06 100 LYS A O 1
ATOM 753 N N . PRO A 1 101 ? -16.074 8.023 2.255 1.00 93.12 101 PRO A N 1
ATOM 754 C CA . PRO A 1 101 ? -16.108 8.146 3.717 1.00 93.12 101 PRO A CA 1
ATOM 755 C C . PRO A 1 101 ? -14.735 8.575 4.266 1.00 93.12 101 PRO A C 1
ATOM 757 O O . PRO A 1 101 ? -13.728 8.447 3.565 1.00 93.12 101 PRO A O 1
ATOM 760 N N . ALA A 1 102 ? -14.707 9.121 5.485 1.00 94.81 102 ALA A N 1
ATOM 761 C CA . ALA A 1 102 ? -13.454 9.488 6.142 1.00 94.81 102 ALA A CA 1
ATOM 762 C C . ALA A 1 102 ? -12.597 8.235 6.385 1.00 94.81 102 ALA A C 1
ATOM 764 O O . ALA A 1 102 ? -13.134 7.164 6.677 1.00 94.81 102 ALA A O 1
ATOM 765 N N . ARG A 1 103 ? -11.275 8.369 6.249 1.00 96.44 103 ARG A N 1
ATOM 766 C CA . ARG A 1 103 ? -10.325 7.253 6.325 1.00 96.44 103 ARG A CA 1
ATOM 767 C C . ARG A 1 103 ? -9.140 7.578 7.217 1.00 96.44 103 ARG A C 1
ATOM 769 O O . ARG A 1 103 ? -8.623 8.697 7.192 1.00 96.44 103 ARG A O 1
ATOM 776 N N . ILE A 1 104 ? -8.689 6.557 7.930 1.00 97.94 104 ILE A N 1
ATOM 777 C CA . ILE A 1 104 ? -7.389 6.499 8.595 1.00 97.94 104 ILE A CA 1
ATOM 778 C C . ILE A 1 104 ? -6.562 5.505 7.786 1.00 97.94 104 ILE A C 1
ATOM 780 O O . ILE A 1 104 ? -6.997 4.374 7.583 1.00 97.94 104 ILE A O 1
ATOM 784 N N . SER A 1 105 ? -5.423 5.928 7.251 1.00 97.56 105 SER A N 1
ATOM 785 C CA . SER A 1 105 ? -4.730 5.163 6.210 1.00 97.56 105 SER A CA 1
ATOM 786 C C . SER A 1 105 ? -3.218 5.249 6.316 1.00 97.56 105 SER A C 1
ATOM 788 O O . SER A 1 105 ? -2.683 6.206 6.864 1.00 97.56 105 SER A O 1
ATOM 790 N N . HIS A 1 106 ? -2.517 4.264 5.770 1.00 97.12 106 HIS A N 1
ATOM 791 C CA . HIS A 1 106 ? -1.080 4.358 5.546 1.00 97.12 106 HIS A CA 1
ATOM 792 C C . HIS A 1 106 ? -0.717 3.526 4.319 1.00 97.12 106 HIS A C 1
ATOM 794 O O . HIS A 1 106 ? -1.185 2.395 4.164 1.00 97.12 106 HIS A O 1
ATOM 800 N N . SER A 1 107 ? 0.117 4.084 3.450 1.00 95.62 107 SER A N 1
ATOM 801 C CA . SER A 1 107 ? 0.635 3.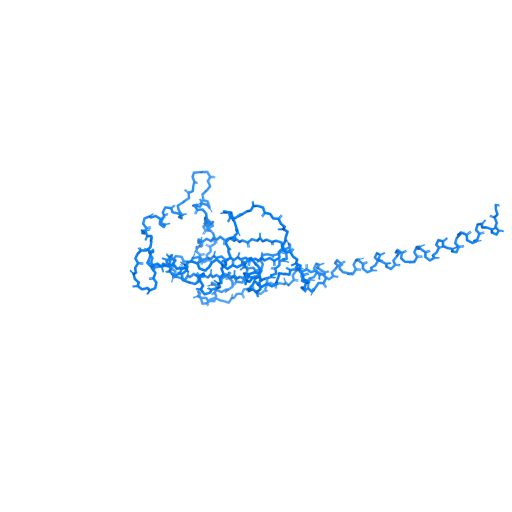388 2.277 1.00 95.62 107 SER A CA 1
ATOM 802 C C . SER A 1 107 ? 2.053 2.885 2.533 1.00 95.62 107 SER A C 1
ATOM 804 O O . SER A 1 107 ? 2.737 3.307 3.465 1.00 95.62 107 SER A O 1
ATOM 806 N N . GLY A 1 108 ? 2.505 1.945 1.718 1.00 93.44 108 GLY A N 1
ATOM 807 C CA . GLY A 1 108 ? 3.889 1.504 1.686 1.00 93.44 108 GLY A CA 1
ATOM 808 C C . GLY A 1 108 ? 4.285 1.233 0.248 1.00 93.44 108 GLY A C 1
ATOM 809 O O . GLY A 1 108 ? 3.552 0.569 -0.482 1.00 93.44 108 GLY A O 1
ATOM 810 N N . ALA A 1 109 ? 5.437 1.740 -0.170 1.00 91.06 109 ALA A N 1
ATOM 811 C CA . ALA A 1 109 ? 5.964 1.499 -1.502 1.00 91.06 109 ALA A CA 1
ATOM 812 C C . ALA A 1 109 ? 7.471 1.273 -1.426 1.00 91.06 109 ALA A C 1
ATOM 814 O O . ALA A 1 109 ? 8.210 2.087 -0.875 1.00 91.06 109 ALA A O 1
ATOM 815 N N . LEU A 1 110 ? 7.907 0.158 -1.999 1.00 89.69 110 LEU A N 1
ATOM 816 C CA . LEU A 1 110 ? 9.301 -0.138 -2.302 1.00 89.69 110 LEU A CA 1
ATOM 817 C C . LEU A 1 110 ? 9.462 -0.231 -3.821 1.00 89.69 110 LEU A C 1
ATOM 819 O O . LEU A 1 110 ? 8.494 -0.109 -4.571 1.00 89.69 110 LEU A O 1
ATOM 823 N N . SER A 1 111 ? 10.686 -0.482 -4.290 1.00 88.31 111 SER A N 1
ATOM 824 C CA . SER A 1 111 ? 10.991 -0.522 -5.724 1.00 88.31 111 SER A CA 1
ATOM 825 C C . SER A 1 111 ? 10.154 -1.533 -6.507 1.00 88.31 111 SER A C 1
ATOM 827 O O . SER A 1 111 ? 9.970 -1.339 -7.703 1.00 88.31 111 SER A O 1
ATOM 829 N N . THR A 1 112 ? 9.671 -2.607 -5.872 1.00 92.19 112 THR A N 1
ATOM 830 C CA . THR A 1 112 ? 8.937 -3.680 -6.563 1.00 92.19 112 THR A CA 1
ATOM 831 C C . THR A 1 112 ? 7.656 -4.134 -5.861 1.00 92.19 112 THR A C 1
ATOM 833 O O . THR A 1 112 ? 7.006 -5.065 -6.326 1.00 92.19 112 THR A O 1
ATOM 836 N N . ILE A 1 113 ? 7.282 -3.514 -4.737 1.00 92.62 113 ILE A N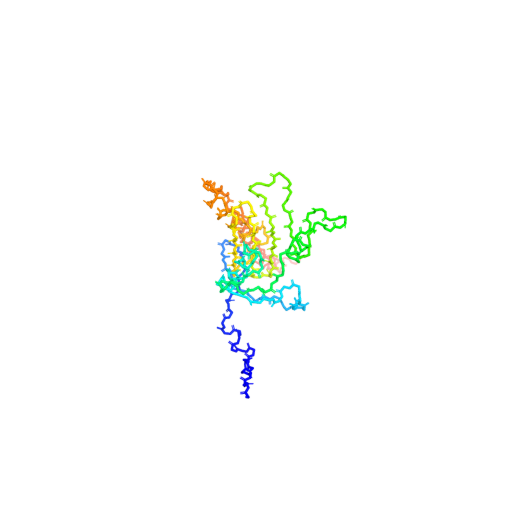 1
ATOM 837 C CA . ILE A 1 113 ? 6.160 -3.943 -3.886 1.00 92.62 113 ILE A CA 1
ATOM 838 C C . ILE A 1 113 ? 5.384 -2.710 -3.422 1.00 92.62 113 ILE A C 1
ATOM 840 O O . ILE A 1 113 ? 5.978 -1.679 -3.113 1.00 92.62 113 ILE A O 1
ATOM 844 N N . GLN A 1 114 ? 4.060 -2.830 -3.345 1.00 94.62 114 GLN A N 1
ATOM 845 C CA . GLN A 1 114 ? 3.168 -1.809 -2.800 1.00 94.62 114 GLN A CA 1
ATOM 846 C C . GLN A 1 114 ? 2.228 -2.409 -1.763 1.00 94.62 114 GLN A C 1
ATOM 848 O O . GLN A 1 114 ? 1.780 -3.549 -1.894 1.00 94.62 114 GLN A O 1
ATOM 853 N N . ALA A 1 115 ? 1.871 -1.612 -0.770 1.00 96.38 115 ALA A N 1
ATOM 854 C CA . ALA A 1 115 ? 0.847 -1.929 0.200 1.00 96.38 115 ALA A CA 1
ATOM 855 C C . ALA A 1 115 ? -0.003 -0.695 0.503 1.00 96.38 115 ALA A C 1
ATOM 857 O O . ALA A 1 115 ? 0.471 0.439 0.462 1.00 96.38 115 ALA A O 1
ATOM 858 N N . GLN A 1 116 ? -1.263 -0.935 0.831 1.00 97.75 116 GLN A N 1
ATOM 859 C CA . GLN A 1 116 ? -2.191 0.069 1.320 1.00 97.75 116 GLN A CA 1
ATOM 860 C C . GLN A 1 116 ? -2.989 -0.541 2.466 1.00 97.75 116 GLN A C 1
ATOM 862 O O . GLN A 1 116 ? -3.460 -1.673 2.351 1.00 97.75 116 GLN A O 1
ATOM 867 N N . GLN A 1 117 ? -3.168 0.218 3.542 1.0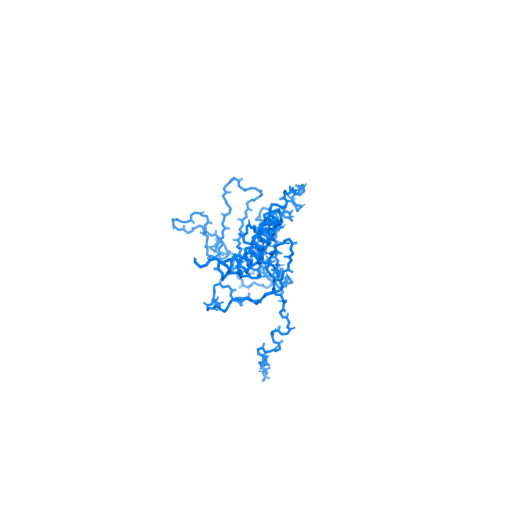0 98.31 117 GLN A N 1
ATOM 868 C CA . GLN A 1 117 ? -4.144 -0.085 4.579 1.00 98.31 117 GLN A CA 1
ATOM 869 C C . GLN A 1 117 ? -5.045 1.120 4.828 1.00 98.31 117 GLN A C 1
ATOM 871 O O . GLN A 1 117 ? -4.574 2.256 4.896 1.00 98.31 117 GLN A O 1
ATOM 876 N N . ASP A 1 118 ? -6.336 0.853 4.976 1.00 98.12 118 ASP A N 1
ATOM 877 C CA . ASP A 1 118 ? -7.368 1.845 5.244 1.00 98.12 118 ASP A CA 1
ATOM 878 C C . ASP A 1 118 ? -8.326 1.322 6.315 1.00 98.12 118 ASP A C 1
ATOM 880 O O . ASP A 1 118 ? -8.737 0.164 6.287 1.00 98.12 118 ASP A O 1
ATOM 884 N N . ILE A 1 119 ? -8.734 2.203 7.221 1.00 98.12 119 ILE A N 1
ATOM 885 C CA . ILE A 1 119 ? -9.807 1.996 8.191 1.00 98.12 119 ILE A CA 1
ATOM 886 C C . ILE A 1 119 ? -10.873 3.051 7.910 1.00 98.12 119 ILE A C 1
ATOM 888 O O . ILE A 1 119 ? -10.554 4.235 7.768 1.00 98.12 119 ILE A O 1
ATOM 892 N N . VAL A 1 120 ? -12.133 2.625 7.843 1.00 97.38 120 VAL A N 1
ATOM 893 C CA . VAL A 1 120 ? -13.305 3.483 7.654 1.00 97.38 120 VAL A CA 1
ATOM 894 C C . VAL A 1 120 ? -14.098 3.512 8.964 1.00 97.38 120 VAL A C 1
ATOM 896 O O . VAL A 1 120 ? -14.894 2.606 9.219 1.00 97.38 120 VAL A O 1
ATOM 899 N N . PRO A 1 121 ? -13.912 4.536 9.822 1.00 94.38 121 PRO A N 1
ATOM 900 C CA . PRO A 1 121 ? -14.491 4.530 11.165 1.00 94.38 121 PRO A CA 1
ATOM 901 C C . PRO A 1 121 ? -16.021 4.465 11.179 1.00 94.38 121 PRO A C 1
ATOM 903 O O . PRO A 1 121 ? -16.598 3.859 12.072 1.00 94.38 121 PRO A O 1
ATOM 906 N N . SER A 1 122 ? -16.683 5.069 10.186 1.00 93.94 122 SER A N 1
ATOM 907 C CA . SER A 1 122 ? -18.147 5.146 10.132 1.00 93.94 122 SER A CA 1
ATOM 908 C C . SER A 1 122 ? -18.827 3.797 9.915 1.00 93.94 122 SER A C 1
ATOM 910 O O . SER A 1 122 ? -19.930 3.598 10.413 1.00 93.94 122 SER A O 1
ATOM 912 N N . SER A 1 123 ? -18.200 2.891 9.162 1.00 94.12 123 SER A N 1
ATOM 913 C CA . SER A 1 123 ? -18.756 1.569 8.849 1.00 94.12 123 SER A CA 1
ATOM 914 C C . SER A 1 123 ? -18.068 0.433 9.607 1.00 94.12 123 SER A C 1
ATOM 916 O O . SER A 1 123 ? -18.575 -0.684 9.621 1.00 94.12 123 SER A O 1
ATOM 918 N N . GLY A 1 124 ? -16.923 0.696 10.248 1.00 93.44 124 GLY A N 1
ATOM 919 C CA . GLY A 1 124 ? -16.120 -0.325 10.925 1.00 93.44 124 GLY A CA 1
ATOM 920 C C . GLY A 1 124 ? -15.374 -1.253 9.961 1.00 93.44 124 GLY A C 1
ATOM 921 O O . GLY A 1 124 ? -14.727 -2.202 10.404 1.00 93.44 124 GLY A O 1
ATOM 922 N N . TYR A 1 125 ? -15.433 -0.989 8.651 1.00 95.81 125 TYR A N 1
ATOM 923 C CA . TYR A 1 125 ? -14.649 -1.716 7.662 1.00 95.81 125 TYR A CA 1
ATOM 924 C C . TYR A 1 125 ? -13.189 -1.274 7.684 1.00 95.81 125 TYR A C 1
ATOM 926 O O . TYR A 1 125 ? -12.862 -0.104 7.890 1.00 95.81 125 TYR A O 1
ATOM 934 N N . ALA A 1 126 ? -12.307 -2.222 7.396 1.00 97.44 126 ALA A N 1
ATOM 935 C CA . ALA A 1 126 ? -10.911 -1.956 7.116 1.00 97.44 126 ALA A CA 1
ATOM 936 C C . ALA A 1 126 ? -10.442 -2.831 5.952 1.00 97.44 126 ALA A C 1
ATOM 938 O O . ALA A 1 126 ? -10.935 -3.943 5.753 1.00 97.44 126 ALA A O 1
ATOM 939 N N . VAL A 1 127 ? -9.509 -2.308 5.166 1.00 98.06 127 VAL A N 1
ATOM 940 C CA . VAL A 1 127 ? -9.028 -2.918 3.928 1.00 98.06 127 VAL A CA 1
ATOM 941 C C . VAL A 1 127 ? -7.509 -2.927 3.945 1.00 98.06 127 VAL A C 1
ATOM 943 O O . VAL A 1 127 ? -6.883 -1.916 4.249 1.00 98.06 127 VAL A O 1
ATOM 946 N N . ALA A 1 128 ? -6.923 -4.067 3.582 1.00 98.25 128 ALA A N 1
ATOM 947 C CA . ALA A 1 128 ? -5.509 -4.187 3.261 1.00 98.25 128 ALA A CA 1
ATOM 948 C C . ALA A 1 128 ? -5.361 -4.654 1.811 1.00 98.25 128 ALA A C 1
ATOM 950 O O . ALA A 1 128 ? -5.984 -5.634 1.400 1.00 98.25 128 ALA A O 1
ATOM 951 N N . VAL A 1 129 ? -4.508 -3.978 1.049 1.00 97.94 129 VAL A N 1
ATOM 952 C CA . VAL A 1 129 ? -4.119 -4.366 -0.309 1.00 97.94 129 VAL A CA 1
ATOM 953 C C . VAL A 1 129 ? -2.610 -4.530 -0.336 1.00 97.94 129 VAL A C 1
ATOM 955 O O . VAL A 1 129 ? -1.886 -3.647 0.113 1.00 97.94 129 VAL A O 1
ATOM 958 N N . MET A 1 130 ? -2.133 -5.652 -0.868 1.00 96.31 130 MET A N 1
ATOM 959 C CA . MET A 1 130 ? -0.709 -5.959 -1.000 1.00 96.31 130 MET A CA 1
ATOM 960 C C . MET A 1 130 ? -0.442 -6.397 -2.436 1.00 96.31 130 MET A C 1
ATOM 962 O O . MET A 1 130 ? -1.083 -7.326 -2.924 1.00 96.31 130 MET A O 1
ATOM 966 N N . LEU A 1 131 ? 0.482 -5.722 -3.112 1.00 95.88 131 LEU A N 1
ATOM 967 C CA . LEU A 1 131 ? 0.842 -5.970 -4.504 1.00 95.88 131 LEU A CA 1
ATOM 968 C C . LEU A 1 131 ? 2.340 -6.228 -4.602 1.00 95.88 131 LEU A C 1
ATOM 970 O O . LEU A 1 131 ? 3.145 -5.489 -4.043 1.00 95.88 131 LEU A O 1
ATOM 974 N N . ASN A 1 132 ? 2.722 -7.231 -5.381 1.00 95.12 132 ASN A N 1
ATOM 975 C CA . ASN A 1 132 ? 4.115 -7.557 -5.676 1.00 95.12 132 ASN A CA 1
ATOM 976 C C . ASN A 1 132 ? 4.637 -6.835 -6.928 1.00 95.12 132 ASN A C 1
ATOM 978 O O . ASN A 1 132 ? 5.535 -7.335 -7.599 1.00 95.12 132 ASN A O 1
ATOM 982 N N . SER A 1 133 ? 4.054 -5.686 -7.270 1.00 93.25 133 SER A N 1
ATOM 983 C CA . SER A 1 133 ? 4.472 -4.879 -8.412 1.00 93.25 133 SER A CA 1
ATOM 984 C C . SER A 1 133 ? 4.465 -3.394 -8.078 1.00 93.25 133 SER A C 1
ATOM 986 O O . SER A 1 133 ? 3.533 -2.915 -7.423 1.00 93.25 133 SER A O 1
ATOM 988 N N . PHE A 1 134 ? 5.436 -2.649 -8.602 1.00 91.56 134 PHE A N 1
ATOM 989 C CA . PHE A 1 134 ? 5.479 -1.190 -8.519 1.00 91.56 134 PHE A CA 1
ATOM 990 C C . PHE A 1 134 ? 5.372 -0.521 -9.894 1.00 91.56 134 PHE A C 1
ATOM 992 O O . PHE A 1 134 ? 5.993 -0.958 -10.866 1.00 91.56 134 PHE A O 1
ATOM 999 N N . THR A 1 135 ? 4.599 0.566 -9.946 1.00 91.50 135 THR A N 1
ATOM 1000 C CA . THR A 1 135 ? 4.415 1.415 -11.128 1.00 91.50 135 THR A CA 1
ATOM 1001 C C . THR A 1 135 ? 4.640 2.863 -10.722 1.00 91.50 135 THR A C 1
ATOM 1003 O O . THR A 1 135 ? 3.835 3.441 -10.001 1.00 91.50 135 THR A O 1
ATOM 1006 N N . THR A 1 136 ? 5.720 3.476 -11.202 1.00 85.69 136 THR A N 1
ATOM 1007 C CA . THR A 1 136 ? 6.161 4.811 -10.755 1.00 85.69 136 THR A CA 1
ATOM 1008 C C . THR A 1 136 ? 5.127 5.914 -10.970 1.00 85.69 136 THR A C 1
ATOM 1010 O O . THR A 1 136 ? 5.112 6.906 -10.250 1.00 85.69 136 THR A O 1
ATOM 1013 N N . THR A 1 137 ? 4.259 5.766 -11.968 1.00 88.50 137 THR A N 1
ATOM 1014 C CA . THR A 1 137 ? 3.274 6.785 -12.344 1.00 88.50 137 THR A CA 1
ATOM 1015 C C . THR A 1 137 ? 1.922 6.611 -11.653 1.00 88.50 137 THR A C 1
ATOM 1017 O O . THR A 1 137 ? 1.021 7.413 -11.911 1.00 88.50 137 THR A O 1
ATOM 1020 N N . PHE A 1 138 ? 1.733 5.573 -10.821 1.00 90.44 138 PHE A N 1
ATOM 1021 C CA . PHE A 1 138 ? 0.413 5.256 -10.274 1.00 90.44 138 PHE A CA 1
ATOM 1022 C C . PHE A 1 138 ? 0.415 4.355 -9.035 1.00 90.44 138 PHE A C 1
ATOM 1024 O O . PHE A 1 138 ? 0.980 3.263 -9.026 1.00 90.44 138 PHE A O 1
ATOM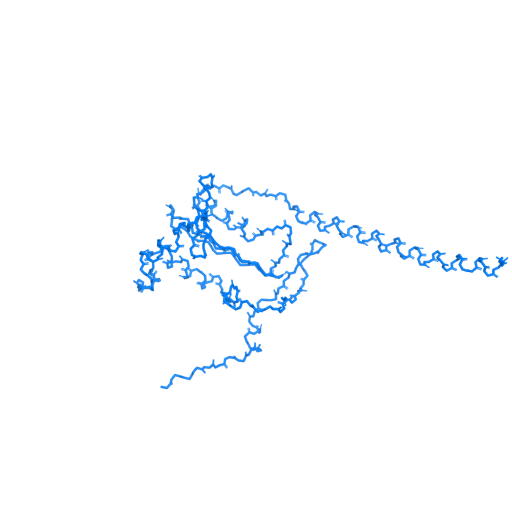 1031 N N . GLU A 1 139 ? -0.345 4.767 -8.022 1.00 90.69 139 GLU A N 1
ATOM 1032 C CA . GLU A 1 139 ? -0.526 4.026 -6.771 1.00 90.69 139 GLU A CA 1
ATOM 1033 C C . GLU A 1 139 ? -1.671 3.010 -6.885 1.00 90.69 139 GLU A C 1
ATOM 1035 O O . GLU A 1 139 ? -2.812 3.243 -6.476 1.00 90.69 139 GLU A O 1
ATOM 1040 N N . HIS A 1 140 ? -1.372 1.843 -7.457 1.00 93.44 140 HIS A N 1
ATOM 1041 C CA . HIS A 1 140 ? -2.371 0.792 -7.669 1.00 93.44 140 HIS A CA 1
ATOM 1042 C C . HIS A 1 140 ? -3.016 0.303 -6.364 1.00 93.44 140 HIS A C 1
ATOM 1044 O O . HIS A 1 140 ? -4.223 0.060 -6.335 1.00 93.44 140 HIS A O 1
ATOM 1050 N N . ALA A 1 141 ? -2.237 0.173 -5.284 1.00 95.44 141 ALA A N 1
ATOM 1051 C CA . ALA A 1 141 ? -2.746 -0.328 -4.007 1.00 95.44 141 ALA A CA 1
ATOM 1052 C C . ALA A 1 141 ? -3.809 0.610 -3.403 1.00 95.44 141 ALA A C 1
ATOM 1054 O O . ALA A 1 141 ? -4.857 0.140 -2.954 1.00 95.44 141 ALA A O 1
ATOM 1055 N N . TYR A 1 142 ? -3.582 1.927 -3.475 1.00 94.19 142 TYR A N 1
ATOM 1056 C CA . TYR A 1 142 ? -4.541 2.943 -3.035 1.00 94.19 142 TYR A CA 1
ATOM 1057 C C . TYR A 1 142 ? -5.851 2.879 -3.827 1.00 94.19 142 TYR A C 1
ATOM 1059 O O . TYR A 1 142 ? -6.938 2.858 -3.249 1.00 94.19 142 TYR A O 1
ATOM 1067 N N . GLU A 1 143 ? -5.770 2.811 -5.155 1.00 94.06 143 GLU A N 1
ATOM 1068 C CA . GLU A 1 143 ? -6.956 2.812 -6.018 1.00 94.06 143 GLU A CA 1
ATOM 1069 C C . GLU A 1 143 ? -7.792 1.540 -5.866 1.00 94.06 143 GLU A C 1
ATOM 1071 O O . GLU A 1 143 ? -9.023 1.617 -5.825 1.00 94.06 143 GLU A O 1
ATOM 1076 N N . ILE A 1 144 ? -7.142 0.383 -5.702 1.00 95.50 144 ILE A N 1
ATOM 1077 C CA . ILE A 1 144 ? -7.827 -0.877 -5.394 1.00 95.50 144 ILE A CA 1
ATOM 1078 C C . ILE A 1 144 ? -8.513 -0.780 -4.028 1.00 95.50 144 ILE A C 1
ATOM 1080 O O . ILE A 1 144 ? -9.702 -1.085 -3.938 1.00 95.50 144 ILE A O 1
ATOM 1084 N N . SER A 1 145 ? -7.819 -0.297 -2.989 1.00 96.25 145 SER A N 1
ATOM 1085 C CA . SER A 1 145 ? -8.411 -0.117 -1.654 1.00 96.25 145 SER A CA 1
ATOM 1086 C C . SER A 1 145 ? -9.619 0.822 -1.699 1.00 96.25 145 SER A C 1
ATOM 1088 O O . SER A 1 145 ? -10.705 0.496 -1.222 1.00 96.25 145 SER A O 1
ATOM 1090 N N . SER A 1 146 ? -9.481 1.959 -2.384 1.00 94.56 146 SER A N 1
ATOM 1091 C CA . SER A 1 146 ? -10.563 2.925 -2.573 1.00 94.56 146 SER A CA 1
ATOM 1092 C C . SER A 1 146 ? -11.756 2.331 -3.327 1.00 94.56 146 SER A C 1
ATOM 1094 O O . SER A 1 146 ? -12.904 2.638 -3.001 1.00 94.56 146 SER A O 1
ATOM 1096 N N . GLY A 1 147 ? -11.501 1.467 -4.312 1.00 95.31 147 GLY A N 1
ATOM 1097 C CA . GLY A 1 147 ? -12.532 0.724 -5.026 1.00 95.31 147 GLY A CA 1
ATOM 1098 C C . GLY A 1 147 ? -13.272 -0.273 -4.134 1.00 95.31 147 GLY A C 1
ATOM 1099 O O . GLY A 1 147 ? -14.500 -0.296 -4.158 1.00 95.31 147 GLY A O 1
ATOM 1100 N N . ILE A 1 148 ? -12.546 -1.032 -3.306 1.00 96.19 148 ILE A N 1
ATOM 1101 C CA . ILE A 1 148 ? -13.124 -1.960 -2.321 1.00 96.19 148 ILE A CA 1
ATOM 1102 C C . ILE A 1 148 ? -13.990 -1.195 -1.318 1.00 96.19 148 ILE A C 1
ATOM 1104 O O . ILE A 1 148 ? -15.140 -1.565 -1.119 1.00 96.19 148 ILE A O 1
ATOM 1108 N N . ILE A 1 149 ? -13.493 -0.086 -0.762 1.00 95.69 149 ILE A N 1
ATOM 1109 C CA . ILE A 1 149 ? -14.263 0.761 0.163 1.00 95.69 149 ILE A CA 1
ATOM 1110 C C . ILE A 1 149 ? -15.538 1.278 -0.507 1.00 95.69 149 ILE A C 1
ATOM 1112 O O . ILE A 1 149 ? -16.609 1.259 0.083 1.00 95.69 149 ILE A O 1
ATOM 1116 N N . LYS A 1 150 ? -15.479 1.711 -1.770 1.00 94.69 150 LYS A N 1
ATOM 1117 C CA . LYS A 1 150 ? -16.701 2.116 -2.481 1.00 94.69 150 LYS A CA 1
ATOM 1118 C C . LYS A 1 150 ? -17.712 0.976 -2.575 1.00 94.69 150 LYS A C 1
ATOM 1120 O O . LYS A 1 150 ? -18.892 1.221 -2.347 1.00 94.69 150 LYS A O 1
ATOM 1125 N N . LEU A 1 151 ? -17.257 -0.245 -2.859 1.00 95.06 151 LEU A N 1
ATOM 1126 C CA . LEU A 1 151 ? -18.126 -1.422 -2.904 1.00 95.06 151 LEU A CA 1
ATOM 1127 C C . LEU A 1 151 ? -18.753 -1.726 -1.536 1.00 95.06 151 LEU A C 1
ATOM 1129 O O . LEU A 1 151 ? -19.946 -2.020 -1.489 1.00 95.06 151 LEU A O 1
ATOM 1133 N N . THR A 1 152 ? -18.002 -1.611 -0.434 1.00 94.25 152 THR A N 1
ATOM 1134 C CA . THR A 1 152 ? -18.548 -1.823 0.922 1.00 94.25 152 THR A CA 1
ATOM 1135 C C . THR A 1 152 ? -19.580 -0.766 1.309 1.00 94.25 152 THR A C 1
ATOM 1137 O O . THR A 1 152 ? -20.510 -1.060 2.049 1.00 94.25 152 THR A O 1
ATOM 1140 N N . GLU A 1 153 ? -19.465 0.445 0.762 1.00 90.81 153 GLU A N 1
ATOM 1141 C CA . GLU A 1 153 ? -20.427 1.540 0.945 1.00 90.81 153 GLU A CA 1
ATOM 1142 C C . GLU A 1 153 ? -21.587 1.508 -0.081 1.00 90.81 153 GLU A C 1
ATOM 1144 O O . GLU A 1 153 ? -22.315 2.489 -0.237 1.00 90.81 153 GLU A O 1
ATOM 1149 N N . GLY A 1 154 ? -21.753 0.409 -0.832 1.00 92.25 154 GLY A N 1
ATOM 1150 C CA . GLY A 1 154 ? -22.832 0.238 -1.815 1.00 92.25 154 GLY A CA 1
ATOM 1151 C C . GLY A 1 154 ? -22.68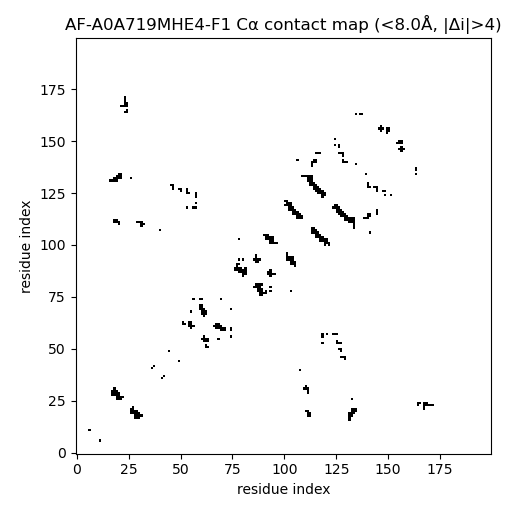1 1.073 -3.095 1.00 92.25 154 GLY A C 1
ATOM 1152 O O . GLY A 1 154 ? -23.629 1.209 -3.869 1.00 92.25 154 GLY A O 1
ATOM 1153 N N . GLN A 1 155 ? -21.500 1.641 -3.341 1.00 92.50 155 GLN A N 1
ATOM 1154 C CA . GLN A 1 155 ? -21.200 2.470 -4.508 1.00 92.50 155 GLN A CA 1
ATOM 1155 C C . GLN A 1 155 ? -20.451 1.677 -5.583 1.00 92.50 155 GLN A C 1
ATOM 1157 O O . GLN A 1 155 ? -19.685 0.755 -5.305 1.00 92.50 155 GLN A O 1
ATOM 1162 N N . LYS A 1 156 ? -20.607 2.085 -6.848 1.00 91.69 156 LYS A N 1
ATOM 1163 C CA . LYS A 1 156 ? -19.802 1.538 -7.948 1.00 91.69 156 LYS A CA 1
ATOM 1164 C C . LYS A 1 156 ? -18.441 2.247 -8.009 1.00 91.69 156 LYS A C 1
ATOM 1166 O O . LYS A 1 156 ? -18.407 3.482 -8.049 1.00 91.69 156 LYS A O 1
ATOM 1171 N N . PRO A 1 157 ? -17.313 1.516 -8.035 1.00 89.75 157 PRO A N 1
ATOM 1172 C CA . PRO A 1 157 ? -16.003 2.126 -8.203 1.00 89.75 157 PRO A CA 1
ATOM 1173 C C . PRO A 1 157 ? -15.868 2.735 -9.603 1.00 89.75 157 PRO A C 1
ATOM 1175 O O . PRO A 1 157 ? -16.397 2.213 -10.582 1.00 89.75 157 PRO A O 1
ATOM 1178 N N . ASN A 1 158 ? -15.148 3.854 -9.696 1.00 85.25 158 ASN A N 1
ATOM 1179 C CA . ASN A 1 158 ? -14.853 4.479 -10.981 1.00 85.25 158 ASN A CA 1
ATOM 1180 C C . ASN A 1 158 ? -13.646 3.773 -11.610 1.00 85.25 158 ASN A C 1
ATOM 1182 O O . ASN A 1 158 ? -12.562 3.790 -11.029 1.00 85.25 158 ASN A O 1
ATOM 1186 N N . ILE A 1 159 ? -13.831 3.173 -12.784 1.00 85.12 159 ILE A N 1
ATOM 1187 C CA . ILE A 1 159 ? -12.748 2.535 -13.531 1.00 85.12 159 ILE A CA 1
ATOM 1188 C C . ILE A 1 159 ? -12.040 3.620 -14.341 1.00 85.12 159 ILE A C 1
ATOM 1190 O O . ILE A 1 159 ? -12.588 4.158 -15.302 1.00 85.12 159 ILE A O 1
ATOM 1194 N N . LYS A 1 160 ? -10.818 3.961 -13.930 1.00 87.00 160 LYS A N 1
ATOM 1195 C CA . LYS A 1 160 ? -10.001 4.967 -14.614 1.00 87.00 160 LYS A CA 1
ATOM 1196 C C . LYS A 1 160 ? -9.383 4.396 -15.889 1.00 87.00 160 LYS A C 1
ATOM 1198 O O . LYS A 1 160 ? -9.122 3.198 -15.994 1.00 87.00 160 LYS A O 1
ATOM 1203 N N . VAL A 1 161 ? -9.090 5.283 -16.838 1.00 90.12 161 VAL A N 1
ATOM 1204 C CA . VAL A 1 161 ? -8.277 4.956 -18.017 1.00 90.12 161 VAL A CA 1
ATOM 1205 C C . VAL A 1 161 ? -6.914 4.422 -17.546 1.00 90.12 161 VAL A C 1
ATOM 1207 O O . VAL A 1 161 ? -6.335 5.013 -16.629 1.00 90.12 161 VAL A O 1
ATOM 1210 N N . PRO A 1 162 ? -6.372 3.344 -18.146 1.00 90.81 162 PRO A N 1
ATOM 1211 C CA . PRO A 1 162 ? -5.095 2.750 -17.749 1.00 90.81 162 PRO A CA 1
ATOM 1212 C C . PRO A 1 162 ? -3.905 3.595 -18.236 1.00 90.81 162 PRO A C 1
ATOM 1214 O O . PRO A 1 162 ? -3.071 3.139 -19.019 1.00 90.81 162 PRO A O 1
ATOM 1217 N N . MET A 1 163 ? -3.825 4.839 -17.761 1.00 92.00 163 MET A N 1
ATOM 1218 C CA . MET A 1 163 ? -2.781 5.804 -18.107 1.00 92.00 163 MET A CA 1
ATOM 1219 C C . MET A 1 163 ? -1.361 5.250 -17.949 1.00 92.00 163 MET A C 1
ATOM 1221 O O . MET A 1 163 ? -0.570 5.459 -18.867 1.00 92.00 163 MET A O 1
ATOM 1225 N N . PRO A 1 164 ? -1.023 4.486 -16.890 1.00 92.12 164 PRO A N 1
ATOM 1226 C CA . PRO A 1 164 ? 0.332 3.954 -16.748 1.00 92.12 164 PRO A CA 1
ATOM 1227 C C . PRO A 1 164 ? 0.722 3.025 -17.894 1.00 92.12 164 PRO A C 1
ATOM 1229 O O . PRO A 1 164 ? 1.814 3.135 -18.439 1.00 92.12 164 PRO A O 1
ATOM 1232 N N . LYS A 1 165 ? -0.210 2.177 -18.345 1.00 92.56 165 LYS A N 1
ATOM 1233 C CA . LYS A 1 165 ? 0.019 1.279 -19.480 1.00 92.56 165 LYS A CA 1
ATOM 1234 C C . LYS A 1 165 ? 0.195 2.053 -20.786 1.00 92.56 165 LYS A C 1
ATOM 1236 O O . LYS A 1 165 ? 1.021 1.675 -21.607 1.00 92.56 165 LYS A O 1
ATOM 1241 N N . ILE A 1 166 ? -0.571 3.127 -20.984 1.00 94.62 166 ILE A N 1
ATOM 1242 C CA . ILE A 1 166 ? -0.437 3.994 -22.164 1.00 94.62 166 ILE A CA 1
ATOM 1243 C C . ILE A 1 166 ? 0.942 4.665 -22.176 1.00 94.62 166 ILE A C 1
ATOM 1245 O O . ILE A 1 166 ? 1.617 4.637 -23.203 1.00 94.62 166 ILE A O 1
ATOM 1249 N N . ILE A 1 167 ? 1.371 5.219 -21.036 1.00 94.19 167 ILE A N 1
ATOM 1250 C CA . ILE A 1 167 ? 2.695 5.836 -20.873 1.00 94.19 167 ILE A CA 1
ATOM 1251 C C . ILE A 1 167 ? 3.793 4.813 -21.175 1.00 94.19 167 ILE A C 1
ATOM 1253 O O . ILE A 1 167 ? 4.671 5.083 -21.990 1.00 94.19 167 ILE A O 1
ATOM 1257 N N . ASP A 1 168 ? 3.711 3.620 -20.590 1.00 93.94 168 ASP A N 1
ATOM 1258 C CA . ASP A 1 168 ? 4.689 2.557 -20.804 1.00 93.94 168 ASP A CA 1
ATOM 1259 C C . ASP A 1 168 ? 4.789 2.124 -22.273 1.00 93.94 168 ASP A C 1
ATOM 1261 O O . ASP A 1 168 ? 5.889 1.938 -22.795 1.00 93.94 168 ASP A O 1
ATOM 1265 N N . LEU A 1 169 ? 3.653 1.959 -22.957 1.00 94.94 169 LEU A N 1
ATOM 1266 C CA . LEU A 1 169 ? 3.630 1.590 -24.374 1.00 94.94 169 LEU A CA 1
ATOM 1267 C C . LEU A 1 169 ? 4.211 2.701 -25.252 1.00 94.94 169 LEU A C 1
ATOM 1269 O O . LEU A 1 169 ? 4.945 2.413 -26.198 1.00 94.94 169 LEU A O 1
ATOM 1273 N N . PHE A 1 170 ? 3.927 3.963 -24.926 1.00 95.56 170 PHE A N 1
ATOM 1274 C CA . PHE A 1 170 ? 4.514 5.107 -25.616 1.00 95.56 170 PHE A CA 1
ATOM 1275 C C . PHE A 1 170 ? 6.035 5.163 -25.426 1.00 95.56 170 PHE A C 1
ATOM 1277 O O . PHE A 1 170 ? 6.769 5.314 -26.403 1.00 95.56 170 PHE A O 1
ATOM 1284 N N . LEU A 1 171 ? 6.524 4.962 -24.199 1.00 94.81 171 LEU A N 1
ATOM 1285 C CA . LEU A 1 171 ? 7.957 4.848 -23.925 1.00 94.81 171 LEU A CA 1
ATOM 1286 C C . LEU A 1 171 ? 8.578 3.665 -24.678 1.00 94.81 171 LEU A C 1
ATOM 1288 O O . LEU A 1 171 ? 9.666 3.800 -25.227 1.00 94.81 171 LEU A O 1
ATOM 1292 N N . GLY A 1 172 ? 7.871 2.538 -24.785 1.00 94.44 172 GLY A N 1
ATOM 1293 C CA . GLY A 1 172 ? 8.311 1.383 -25.573 1.00 94.44 172 GLY A CA 1
ATOM 1294 C C . GLY A 1 172 ? 8.458 1.704 -27.052 1.00 94.44 172 GLY A C 1
ATOM 1295 O O . GLY A 1 172 ? 9.485 1.390 -27.654 1.00 94.44 172 GLY A O 1
ATOM 1296 N N . LEU A 1 173 ? 7.477 2.400 -27.626 1.00 97.00 173 LEU A N 1
ATOM 1297 C CA . LEU A 1 173 ? 7.545 2.874 -29.004 1.00 97.00 173 LEU A CA 1
ATOM 1298 C C . LEU A 1 173 ? 8.736 3.818 -29.214 1.00 97.00 173 LEU A C 1
ATOM 1300 O O . LEU A 1 173 ? 9.480 3.651 -30.181 1.00 97.00 173 LEU A O 1
ATOM 1304 N N . MET A 1 174 ? 8.949 4.775 -28.305 1.00 97.44 174 MET A N 1
ATOM 1305 C CA . MET A 1 174 ? 10.100 5.679 -28.370 1.00 97.44 174 MET A CA 1
ATOM 1306 C C . MET A 1 174 ? 11.419 4.903 -28.320 1.00 97.44 174 MET A C 1
ATOM 1308 O O . MET A 1 174 ? 12.273 5.108 -29.182 1.00 97.44 174 MET A O 1
ATOM 1312 N N . THR A 1 175 ? 11.571 3.958 -27.389 1.00 96.38 175 THR A N 1
ATOM 1313 C CA . THR A 1 175 ? 12.770 3.112 -27.281 1.00 96.38 175 THR A CA 1
ATOM 1314 C C . THR A 1 175 ? 13.052 2.352 -28.582 1.00 96.38 175 THR A C 1
ATOM 1316 O O . THR A 1 175 ? 14.197 2.324 -29.038 1.00 96.38 175 THR A O 1
ATOM 1319 N N . LEU A 1 176 ? 12.024 1.793 -29.234 1.00 97.00 176 LEU A N 1
ATOM 1320 C CA . LEU A 1 176 ? 12.174 1.108 -30.525 1.00 97.00 176 LEU A CA 1
ATOM 1321 C C . LEU A 1 176 ? 12.603 2.058 -31.651 1.00 97.00 176 LEU A C 1
ATOM 1323 O O . LEU A 1 176 ? 13.468 1.702 -32.453 1.00 97.00 176 LEU A O 1
ATOM 1327 N N . ILE A 1 177 ? 12.047 3.273 -31.701 1.00 98.12 177 ILE A N 1
ATOM 1328 C CA . ILE A 1 177 ? 12.436 4.294 -32.685 1.00 98.12 177 ILE A CA 1
ATOM 1329 C C . ILE A 1 177 ? 13.903 4.686 -32.500 1.00 98.12 177 ILE A C 1
ATOM 1331 O O . ILE A 1 177 ? 14.660 4.703 -33.473 1.00 98.12 177 ILE A O 1
ATOM 1335 N N . TYR A 1 178 ? 14.331 4.955 -31.265 1.00 97.94 178 TYR A N 1
ATOM 1336 C CA . TYR A 1 178 ? 15.725 5.292 -30.971 1.00 97.94 178 TYR A CA 1
ATOM 1337 C C . TYR A 1 178 ? 16.678 4.151 -31.332 1.00 97.94 178 TYR A C 1
ATOM 1339 O O . TYR A 1 178 ? 17.717 4.394 -31.946 1.00 97.94 178 TYR A O 1
ATOM 1347 N N . LEU A 1 179 ? 16.310 2.907 -31.022 1.00 97.75 179 LEU A N 1
ATOM 1348 C CA . LEU A 1 179 ? 17.101 1.729 -31.372 1.00 97.75 179 LEU A CA 1
ATOM 1349 C C . LEU A 1 179 ? 17.226 1.568 -32.894 1.00 97.75 179 LEU A C 1
ATOM 1351 O O . LEU A 1 179 ? 18.327 1.367 -33.407 1.00 97.75 179 LEU A O 1
ATOM 1355 N N . PHE A 1 180 ? 16.129 1.748 -33.633 1.00 97.94 180 PHE A N 1
ATOM 1356 C CA . PHE A 1 180 ? 16.131 1.717 -35.095 1.00 97.94 180 PHE A CA 1
ATOM 1357 C C . PHE A 1 180 ? 17.021 2.812 -35.703 1.00 97.94 180 PHE A C 1
ATOM 1359 O O . PHE A 1 180 ? 17.851 2.531 -36.572 1.00 97.94 180 PHE A O 1
ATOM 1366 N N . LEU A 1 181 ? 16.889 4.059 -35.237 1.00 97.50 181 LEU A N 1
ATOM 1367 C CA . LEU A 1 181 ? 17.709 5.179 -35.706 1.00 97.50 181 LEU A CA 1
ATOM 1368 C C . LEU A 1 181 ? 19.192 4.983 -35.366 1.00 97.50 181 LEU A C 1
ATOM 1370 O O . LEU A 1 181 ? 20.043 5.261 -36.212 1.00 97.50 181 LEU A O 1
ATOM 1374 N N . GLY A 1 182 ? 19.501 4.453 -34.180 1.00 97.00 182 GLY A N 1
ATOM 1375 C CA . GLY A 1 182 ? 20.860 4.115 -33.760 1.00 97.00 182 GLY A CA 1
ATOM 1376 C C . GLY A 1 182 ? 21.499 3.054 -34.657 1.00 97.00 182 GLY A C 1
ATOM 1377 O O . GLY A 1 182 ? 22.587 3.274 -35.190 1.00 97.00 182 GLY A O 1
ATOM 1378 N N . ILE A 1 183 ? 20.793 1.947 -34.915 1.00 96.50 183 ILE A N 1
ATOM 1379 C CA . ILE A 1 183 ? 21.251 0.892 -35.835 1.00 96.50 183 ILE A CA 1
ATOM 1380 C C . ILE A 1 183 ? 21.472 1.466 -37.238 1.00 96.50 183 ILE A C 1
ATOM 1382 O O . ILE A 1 183 ? 22.534 1.268 -37.831 1.00 96.50 183 ILE A O 1
ATOM 1386 N N . LYS A 1 184 ? 20.510 2.233 -37.764 1.00 95.44 184 LYS A N 1
ATOM 1387 C CA . LYS A 1 184 ? 20.633 2.878 -39.078 1.00 95.44 184 LYS A CA 1
ATOM 1388 C C . LYS A 1 184 ? 21.829 3.834 -39.135 1.00 95.44 184 LYS A C 1
ATOM 1390 O O . LYS A 1 184 ? 22.524 3.872 -40.149 1.00 95.44 184 LYS A O 1
ATOM 1395 N N . GLY A 1 185 ? 22.089 4.583 -38.064 1.00 95.19 185 GLY A N 1
ATOM 1396 C CA . GLY A 1 185 ? 23.253 5.460 -37.934 1.00 95.19 185 GLY A CA 1
ATOM 1397 C C . GLY A 1 185 ? 24.576 4.694 -38.002 1.00 95.19 185 GLY A C 1
ATOM 1398 O O . GLY A 1 185 ? 25.456 5.066 -38.777 1.00 95.19 185 GLY A O 1
ATOM 1399 N N . ILE A 1 186 ? 24.686 3.582 -37.267 1.00 94.69 186 ILE A N 1
ATOM 1400 C CA . ILE A 1 186 ? 25.869 2.704 -37.267 1.00 94.69 186 ILE A CA 1
ATOM 1401 C C . ILE A 1 186 ? 26.091 2.058 -38.643 1.00 94.69 186 ILE A C 1
ATOM 1403 O O . ILE A 1 186 ? 27.224 1.943 -39.105 1.00 94.69 186 ILE A O 1
ATOM 1407 N N . LEU A 1 187 ? 25.025 1.640 -39.328 1.00 92.44 187 LEU A N 1
ATOM 1408 C CA . LEU A 1 187 ? 25.145 1.055 -40.666 1.00 92.44 187 LEU A CA 1
ATOM 1409 C C . LEU A 1 187 ? 25.580 2.101 -41.705 1.00 92.44 187 LEU A C 1
ATOM 1411 O O . LEU A 1 187 ? 26.484 1.841 -42.498 1.00 92.44 187 LEU A O 1
ATOM 1415 N N . ARG A 1 188 ? 25.009 3.312 -41.662 1.00 90.75 188 ARG A N 1
ATOM 1416 C CA . ARG A 1 188 ? 25.385 4.407 -42.575 1.00 90.75 188 ARG A CA 1
ATOM 1417 C C . ARG A 1 188 ? 26.795 4.941 -42.326 1.00 90.75 188 ARG A C 1
ATOM 1419 O O . ARG A 1 188 ? 27.446 5.371 -43.277 1.00 90.75 188 ARG A O 1
ATOM 1426 N N . SER A 1 189 ? 27.292 4.917 -41.088 1.00 88.25 189 SER A N 1
ATOM 1427 C CA . SER A 1 189 ? 28.652 5.388 -40.787 1.00 88.25 189 SER A CA 1
ATOM 1428 C C . SER A 1 189 ? 29.728 4.508 -41.436 1.00 88.25 189 SER A C 1
ATOM 1430 O O . SER A 1 189 ? 30.742 5.036 -41.899 1.00 88.25 189 SER A O 1
ATOM 1432 N N . LYS A 1 190 ? 29.479 3.195 -41.574 1.00 80.50 190 LYS A N 1
ATOM 1433 C CA . LYS A 1 190 ? 30.356 2.271 -42.317 1.00 80.50 190 LYS A CA 1
ATOM 1434 C C . LYS A 1 190 ? 30.474 2.658 -43.790 1.00 80.50 190 LYS A C 1
ATOM 1436 O O . LYS A 1 190 ? 31.580 2.739 -44.318 1.00 80.50 190 LYS A O 1
ATOM 1441 N N . GLU A 1 191 ? 29.353 2.955 -44.446 1.00 79.56 191 GLU A N 1
ATOM 1442 C CA . GLU A 1 191 ? 29.364 3.403 -45.844 1.00 79.56 191 GLU A CA 1
ATOM 1443 C C . GLU A 1 191 ? 30.072 4.746 -46.024 1.00 79.56 191 GLU A C 1
ATOM 1445 O O . GLU A 1 191 ? 30.810 4.935 -46.988 1.00 79.56 191 GLU A O 1
ATOM 1450 N N . TRP A 1 192 ? 29.856 5.685 -45.104 1.00 75.69 192 TRP A N 1
ATOM 1451 C CA . TRP A 1 192 ? 30.511 6.988 -45.153 1.00 75.69 192 TRP A CA 1
ATOM 1452 C C . TRP A 1 192 ? 32.031 6.877 -44.962 1.00 75.69 192 TRP A C 1
ATOM 1454 O O . TRP A 1 192 ? 32.785 7.511 -45.700 1.00 75.69 192 TRP A O 1
ATOM 1464 N N . SER A 1 193 ? 32.492 6.015 -44.047 1.00 79.06 193 SER A N 1
ATOM 1465 C CA . SER A 1 193 ? 33.920 5.711 -43.876 1.00 79.06 193 SER A CA 1
ATOM 1466 C C . SER A 1 193 ? 34.531 5.102 -45.143 1.00 79.06 193 SER A C 1
ATOM 1468 O O . SER A 1 193 ? 35.603 5.525 -45.572 1.00 79.06 193 SER A O 1
ATOM 1470 N N . ASN A 1 194 ? 33.830 4.168 -45.793 1.00 80.44 194 ASN A N 1
ATOM 1471 C CA . ASN A 1 194 ? 34.296 3.554 -47.038 1.00 80.44 194 ASN A CA 1
ATOM 1472 C C . ASN A 1 194 ? 34.370 4.561 -48.199 1.00 80.44 194 ASN A C 1
ATOM 1474 O O . ASN A 1 194 ? 35.351 4.556 -48.936 1.00 80.44 194 ASN A O 1
ATOM 1478 N N . ARG A 1 195 ? 33.391 5.469 -48.335 1.00 75.69 195 ARG A N 1
ATOM 1479 C CA . ARG A 1 195 ? 33.425 6.530 -49.362 1.00 75.69 195 ARG A CA 1
ATOM 1480 C C . ARG A 1 195 ? 34.577 7.517 -49.147 1.00 75.69 195 ARG A C 1
ATOM 1482 O O . ARG A 1 195 ? 35.219 7.899 -50.116 1.00 75.69 195 ARG A O 1
ATOM 1489 N N . ARG A 1 196 ? 34.885 7.880 -47.896 1.00 75.75 196 ARG A N 1
ATOM 1490 C CA . ARG A 1 196 ? 36.037 8.740 -47.550 1.00 75.75 196 ARG A CA 1
ATOM 1491 C C . ARG A 1 196 ? 37.390 8.093 -47.845 1.00 75.75 196 ARG A C 1
ATOM 1493 O O . ARG A 1 196 ? 38.325 8.793 -48.194 1.00 75.75 196 ARG A O 1
ATOM 1500 N N . LYS A 1 197 ? 37.509 6.766 -47.740 1.00 75.50 197 LYS A N 1
ATOM 1501 C CA . LYS A 1 197 ? 38.736 6.056 -48.145 1.00 75.50 197 LYS A CA 1
ATOM 1502 C C . LYS A 1 197 ? 38.950 6.052 -49.664 1.00 75.50 197 LYS A C 1
ATOM 1504 O O . LYS A 1 197 ? 40.085 5.920 -50.102 1.00 75.50 197 LYS A O 1
ATOM 1509 N N . LEU A 1 198 ? 37.876 6.178 -50.446 1.00 72.19 198 LEU A N 1
ATOM 1510 C CA . LEU A 1 198 ? 37.922 6.224 -51.913 1.00 72.19 198 LEU A CA 1
ATOM 1511 C C . LEU A 1 198 ? 38.143 7.646 -52.464 1.00 72.19 198 LEU A C 1
ATOM 1513 O O . LEU A 1 198 ? 38.560 7.787 -53.609 1.00 72.19 198 LEU A O 1
ATOM 1517 N N . HIS A 1 199 ? 37.900 8.682 -51.654 1.00 65.00 199 HIS A N 1
ATOM 1518 C CA . HIS A 1 199 ? 38.121 10.091 -51.992 1.00 65.00 199 HIS A CA 1
ATOM 1519 C C . HIS A 1 199 ? 38.788 10.819 -50.804 1.00 65.00 199 HIS A C 1
ATOM 1521 O O . HIS A 1 199 ? 38.058 11.378 -49.978 1.00 65.00 199 HIS A O 1
ATOM 1527 N N . PRO A 1 200 ? 40.129 10.739 -50.668 1.00 58.03 200 PRO A N 1
ATOM 1528 C CA . PRO A 1 200 ? 40.880 11.417 -49.608 1.00 58.03 200 PRO A CA 1
ATOM 1529 C C . PRO A 1 200 ? 40.826 12.946 -49.710 1.00 58.03 200 PRO A C 1
ATOM 1531 O O . PRO A 1 200 ? 40.748 13.469 -50.845 1.00 58.03 200 PRO A O 1
#

Secondary structure (DSSP, 8-state):
--------HHHHHTTSPPEEEEETTEEEEEPPPP---HHHH-----HHHHHHHHHHHHTTTB-TTS-BSS-HHHHHHHTSPBTTBTTB-SS-EEPPTTSSS--EEEEEE-SS-EEEEEEETTTTEEEEEEESEE-TT--HHHHHHHHHHHHHTTPPPP----HHHHHHHHHHHHHHHHHHHHHHHHHHHHHHHHHHHH--

Mean predicted aligned error: 7.58 Å

Radius of gyration: 24.77 Å; Cα contacts (8 Å, |Δi|>4): 262; chains: 1; bounding box: 64×46×79 Å

Solvent-accessible surface area (backbone atoms only — not comparable to full-atom values): 11551 Å² total; per-residue (Å²): 138,86,79,80,77,80,73,54,70,69,68,54,55,75,72,54,79,75,24,13,32,59,53,59,66,40,78,41,84,44,79,65,74,92,74,95,41,65,91,81,69,54,76,82,85,49,73,71,56,48,49,52,53,45,46,14,66,59,47,58,20,16,40,99,86,65,51,73,80,43,54,48,67,60,52,53,54,31,65,36,57,39,92,99,34,81,47,28,27,69,84,28,40,41,53,56,95,90,46,80,79,53,37,46,28,45,77,46,78,55,75,13,31,28,32,23,38,40,34,29,76,92,78,51,48,63,46,75,32,80,41,52,46,24,45,97,84,51,67,61,34,53,54,52,43,54,32,52,53,29,47,78,72,76,39,83,57,84,85,71,79,67,54,62,46,54,52,24,41,52,52,42,52,49,52,52,51,52,50,51,53,50,53,50,48,59,57,50,50,55,55,51,52,54,52,43,73,76,56,121

Organism: Salmonella typhimurium (strain SL1344) (NCBI:txid216597)

InterPro domains:
  IPR001466 Beta-lactamase-related [PF00144] (5-141)
  IPR012338 Beta-lactamase/transpeptidase-like [G3DSA:3.40.710.10] (1-145)
  IPR012338 Beta-lactamase/transpeptidase-like [SSF56601] (3-144)
  IPR050491 Beta-lactamase AmpC-like [PTHR46825] (6-133)

Sequence (200 aa):
MCRAQYQTPEKAAARLSQGYITAYGSALPWSNLEQMFAGAGGVISTAADMGKWLSMHTNEGKNINGERLLSKSLLEESYSPLPGSPKYGLGWSLSSANVKPARISHSGALSTIQAQQDIVPSSGYAVAVMLNSFTTTFEHAYEISSGIIKLTEGQKPNIKVPMPKIIDLFLGLMTLIYLFLGIKGILRSKEWSNRRKLHP

Foldseek 3Di:
DDPPPPDDPVNVVVPDDFFFEDFQLDTDGDDFDDDDQCPPAVDDDDQVVVVQVLLCLLVQQAGPVRHHNDHNVVSVQQCCADVVGRQHGNQWGWDDPPDPPTWTWHKDDTQGKIKIWIARNVQSDIDIFIDRGDQPVDRPRVLVRVQVVCVVVVHHRDDDDPVSSVVNNVVVVVVVVVVVVVVVVVVVVVVVVVVVVVPD